Protein AF-A0A9P8BS90-F1 (afdb_monomer)

Nearest PDB structures (foldseek):
  4yn2-assembly1_A  TM=5.127E-01  e=3.760E-02  unidentified entomopoxvirus
  2pnd-assembly1_A  TM=3.720E-01  e=8.880E-02  Mus musculus
  2ha1-assembly1_A  TM=4.362E-01  e=3.281E+00  Homo sapiens
  4kkq-assembly1_B  TM=3.983E-01  e=1.389E+00  Vibrio cholerae MJ-1236
  5lf5-assembly1_A-2  TM=3.477E-01  e=6.985E-01  Mus musculus

Mean predicted aligned error: 17.61 Å

pLDDT: mean 72.96, std 22.16, range [34.69, 98.56]

Sequence (212 aa):
MANPISAAYHGKDKHGRKTGVQTVSKPGGELCIRWPAKNHAIPSEKNQPVTVALSKMNPQKDLTQLQFLDNIIAELNYKNCTDKGKDTDIWPCGCCFKLPTKLKPGNVVMQWRWKLNSNEFFTSCADINIEGPSITAPTVGIPSKTTSTFHTPSSAPSASHTPSSASSAPSASHTPTSASSAPSASQAPTSTSSAPSASPTSTSASPIAISF

Solvent-accessible surface area (backbone atoms only — not comparable to full-atom values): 14536 Å² total; per-residue (Å²): 131,81,78,61,76,63,60,67,32,72,37,59,47,102,83,68,47,72,37,62,78,65,47,72,47,43,51,49,31,77,49,72,51,73,49,82,23,43,73,56,64,40,86,89,51,81,86,55,59,28,38,30,19,42,51,62,76,61,65,88,63,88,78,54,72,66,62,34,69,78,32,62,72,46,74,39,70,55,63,40,46,78,76,90,72,92,68,38,70,80,38,61,13,45,55,70,50,62,44,62,67,83,57,68,61,44,37,27,46,36,38,42,37,38,67,82,50,93,95,37,74,49,75,51,74,48,61,34,40,29,46,59,83,81,78,72,69,78,80,72,79,72,82,77,87,71,83,88,76,94,82,84,88,86,86,86,83,87,83,90,82,82,88,84,85,81,86,82,84,89,81,82,93,84,83,87,83,91,82,89,84,84,87,86,82,89,84,85,88,83,93,78,91,79,84,86,87,88,86,82,91,85,81,81,88,75,84,81,81,82,81,132

Secondary structure (DSSP, 8-state):
-PPPGGGGTS-B-TTSPBPPPPEEE-TT-EEEEEEE-TTTTSTTS---PEEEEEPPSS-SSPPPHHHHHTTEEEEE-TT-BS---S-TTSPEEEEEEEPPTTPPSEEEEEEEEEEEETTEEEEEEEEEEEPPP-------------------------------------------------------------------------------

Structure (mmCIF, N/CA/C/O backbone):
data_AF-A0A9P8BS90-F1
#
_entry.id   AF-A0A9P8BS90-F1
#
loop_
_atom_site.group_PDB
_atom_site.id
_atom_site.type_symbol
_atom_site.label_atom_id
_atom_site.label_alt_id
_atom_site.label_comp_id
_atom_site.label_asym_id
_atom_site.label_entity_id
_atom_site.label_seq_id
_atom_site.pdbx_PDB_ins_code
_atom_site.Cartn_x
_atom_site.Cartn_y
_atom_site.Cartn_z
_atom_site.occupancy
_atom_site.B_iso_or_equiv
_atom_site.auth_seq_id
_atom_site.auth_comp_id
_atom_site.auth_asym_id
_atom_site.auth_atom_id
_atom_site.pdbx_PDB_model_num
ATOM 1 N N . MET A 1 1 ? -4.691 15.409 23.011 1.00 52.41 1 MET A N 1
ATOM 2 C CA . MET A 1 1 ? -5.353 14.322 22.255 1.00 52.41 1 MET A CA 1
ATOM 3 C C . MET A 1 1 ? -5.011 14.525 20.790 1.00 52.41 1 MET A C 1
ATOM 5 O O . MET A 1 1 ? -5.035 15.674 20.366 1.00 52.41 1 MET A O 1
ATOM 9 N N . ALA A 1 2 ? -4.606 13.485 20.057 1.00 59.59 2 ALA A N 1
ATOM 10 C CA . ALA A 1 2 ? -4.347 13.621 18.622 1.00 59.59 2 ALA A CA 1
ATOM 11 C C . ALA A 1 2 ? -5.664 13.925 17.890 1.00 59.59 2 ALA A C 1
ATOM 13 O O . ALA A 1 2 ? -6.710 13.392 18.267 1.00 59.59 2 ALA A O 1
ATOM 14 N N . ASN A 1 3 ? -5.623 14.796 16.880 1.00 69.06 3 ASN A N 1
ATOM 15 C CA . ASN A 1 3 ? -6.796 15.059 16.049 1.00 69.06 3 ASN A CA 1
ATOM 16 C C . ASN A 1 3 ? -7.189 13.772 15.305 1.00 69.06 3 ASN A C 1
ATOM 18 O O . ASN A 1 3 ? -6.301 13.027 14.883 1.00 69.06 3 ASN A O 1
ATOM 22 N N . PRO A 1 4 ? -8.491 13.484 15.136 1.00 74.38 4 PRO A N 1
ATOM 23 C CA . PRO A 1 4 ? -8.907 12.308 14.387 1.00 74.38 4 PRO A CA 1
ATOM 24 C C . PRO A 1 4 ? -8.427 12.423 12.934 1.00 74.38 4 PRO A C 1
ATOM 26 O O . PRO A 1 4 ? -8.539 13.491 12.335 1.00 74.38 4 PRO A O 1
ATOM 29 N N . ILE A 1 5 ? -7.934 11.318 12.360 1.00 80.50 5 ILE A N 1
ATOM 30 C CA . ILE A 1 5 ? -7.452 11.240 10.963 1.00 80.50 5 ILE A CA 1
ATOM 31 C C . ILE A 1 5 ? -8.493 11.814 9.987 1.00 80.50 5 ILE A C 1
ATOM 33 O O . ILE A 1 5 ? -8.154 12.554 9.068 1.00 80.50 5 ILE A O 1
ATOM 37 N N . SER A 1 6 ? -9.777 11.562 10.251 1.00 75.25 6 SER A N 1
ATOM 38 C CA . SER A 1 6 ? -10.900 12.055 9.449 1.00 75.25 6 SER A CA 1
ATOM 39 C C . SER A 1 6 ? -10.956 13.586 9.320 1.00 75.25 6 SER A C 1
ATOM 41 O O . SER A 1 6 ? -11.469 14.092 8.324 1.00 75.25 6 SER A O 1
ATOM 43 N N . ALA A 1 7 ? -10.382 14.352 10.255 1.00 77.38 7 ALA A N 1
ATOM 44 C CA . ALA A 1 7 ? -10.345 15.813 10.170 1.00 77.38 7 ALA A CA 1
ATOM 45 C C . ALA A 1 7 ? -9.577 16.319 8.935 1.00 77.38 7 ALA A C 1
ATOM 47 O O . ALA A 1 7 ? -9.922 17.369 8.394 1.00 77.38 7 ALA A O 1
ATOM 48 N N . ALA A 1 8 ? -8.585 15.563 8.447 1.00 82.44 8 ALA A N 1
ATOM 49 C CA . ALA A 1 8 ? -7.855 15.902 7.225 1.00 82.44 8 ALA A CA 1
ATOM 50 C C . ALA A 1 8 ? -8.719 15.762 5.954 1.00 82.44 8 ALA A C 1
ATOM 52 O O . ALA A 1 8 ? -8.463 16.428 4.951 1.00 82.44 8 ALA A O 1
ATOM 53 N N . TYR A 1 9 ? -9.778 14.950 6.004 1.00 85.94 9 TYR A N 1
ATOM 54 C CA . TYR A 1 9 ? -10.559 14.520 4.837 1.00 85.94 9 TYR A CA 1
ATOM 55 C C . TYR A 1 9 ? -11.983 15.097 4.776 1.00 85.94 9 TYR A C 1
ATOM 57 O O . TYR A 1 9 ? -12.720 14.865 3.820 1.00 85.94 9 TYR A O 1
ATOM 65 N N . HIS A 1 10 ? -12.390 15.857 5.794 1.00 80.56 10 HIS A N 1
ATOM 66 C CA . HIS A 1 10 ? -13.702 16.518 5.852 1.00 80.56 10 HIS A CA 1
ATOM 67 C C . HIS A 1 10 ? -13.596 18.046 5.945 1.00 80.56 10 HIS A C 1
ATOM 69 O O . HIS A 1 10 ? -14.573 18.729 6.255 1.00 80.56 10 HIS A O 1
ATOM 75 N N . GLY A 1 11 ? -12.403 18.586 5.700 1.00 81.19 11 GLY A N 1
ATOM 76 C CA . GLY A 1 11 ? -12.092 19.996 5.855 1.00 81.19 11 GLY A CA 1
ATOM 77 C C . GLY A 1 11 ? -12.247 20.810 4.575 1.00 81.19 11 GLY A C 1
ATOM 78 O O . GLY A 1 11 ? -12.629 20.333 3.503 1.00 81.19 11 GLY A O 1
ATOM 79 N N . LYS A 1 12 ? -11.898 22.088 4.706 1.00 84.44 12 LYS A N 1
ATOM 80 C CA . LYS A 1 12 ? -11.588 22.966 3.583 1.00 84.44 12 LYS A CA 1
ATOM 81 C C . LYS A 1 12 ? -10.147 23.438 3.729 1.00 84.44 12 LYS A C 1
ATOM 83 O O . LYS A 1 12 ? -9.691 23.662 4.847 1.00 84.44 12 LYS A O 1
ATOM 88 N N . ASP A 1 13 ? -9.433 23.579 2.621 1.00 83.38 13 ASP A N 1
ATOM 89 C CA . ASP A 1 13 ? -8.116 24.204 2.629 1.00 83.38 13 ASP A CA 1
ATOM 90 C C . ASP A 1 13 ? -8.219 25.719 2.890 1.00 83.38 13 ASP A C 1
ATOM 92 O O . ASP A 1 13 ? -9.310 26.290 2.986 1.00 83.38 13 ASP A O 1
ATOM 96 N N . LYS A 1 14 ? -7.071 26.401 2.972 1.00 84.88 14 LYS A N 1
ATOM 97 C CA . LYS A 1 14 ? -6.998 27.858 3.197 1.00 84.88 14 LYS A CA 1
ATOM 98 C C . LYS A 1 14 ? -7.706 28.709 2.128 1.00 84.88 14 LYS A C 1
ATOM 100 O O . LYS A 1 14 ? -7.879 29.905 2.327 1.00 84.88 14 LYS A O 1
ATOM 105 N N . HIS A 1 15 ? -8.097 28.110 1.003 1.00 88.50 15 HIS A N 1
ATOM 106 C CA . HIS A 1 15 ? -8.821 28.746 -0.096 1.00 88.50 15 HIS A CA 1
ATOM 107 C C . HIS A 1 15 ? -10.301 28.333 -0.137 1.00 88.50 15 HIS A C 1
ATOM 109 O O . HIS A 1 15 ? -11.006 28.651 -1.091 1.00 88.50 15 HIS A O 1
ATOM 115 N N . GLY A 1 16 ? -10.789 27.610 0.876 1.00 86.88 16 GLY A N 1
ATOM 116 C CA . GLY A 1 16 ? -12.174 27.158 0.955 1.00 86.88 16 GLY A CA 1
ATOM 117 C C . GLY A 1 16 ? -12.497 25.941 0.080 1.00 86.88 16 GLY A C 1
ATOM 118 O O . GLY A 1 16 ? -13.667 25.551 0.008 1.00 86.88 16 GLY A O 1
ATOM 119 N N . ARG A 1 17 ? -11.500 25.322 -0.569 1.00 85.19 17 ARG A N 1
ATOM 120 C CA . ARG A 1 17 ? -11.689 24.118 -1.393 1.00 85.19 17 ARG A CA 1
ATOM 121 C C . ARG A 1 17 ? -11.820 22.906 -0.484 1.00 85.19 17 ARG A C 1
ATOM 123 O O . ARG A 1 17 ? -11.080 22.799 0.488 1.00 85.19 17 ARG A O 1
ATOM 130 N N . LYS A 1 18 ? -12.749 21.994 -0.784 1.00 83.81 18 LYS A N 1
ATOM 131 C CA . LYS A 1 18 ? -12.895 20.745 -0.017 1.00 83.81 18 LYS A CA 1
ATOM 132 C C . LYS A 1 18 ? -11.574 19.975 -0.039 1.00 83.81 18 LYS A C 1
ATOM 134 O O . LYS A 1 18 ? -10.974 19.839 -1.104 1.00 83.81 18 LYS A O 1
ATOM 139 N N . THR A 1 19 ? -11.135 19.484 1.117 1.00 80.12 19 THR A N 1
ATOM 140 C CA . THR A 1 19 ? -10.024 18.533 1.156 1.00 80.12 19 THR A CA 1
ATOM 141 C C . THR A 1 19 ? -10.470 17.201 0.545 1.00 80.12 19 THR A C 1
ATOM 143 O O . THR A 1 19 ? -11.670 16.922 0.453 1.00 80.12 19 THR A O 1
ATOM 146 N N . GLY A 1 20 ? -9.516 16.425 0.019 1.00 81.12 20 GLY A N 1
ATOM 147 C CA . GLY A 1 20 ? -9.806 15.153 -0.646 1.00 81.12 20 GLY A CA 1
ATOM 148 C C . GLY A 1 20 ? -10.550 14.174 0.266 1.00 81.12 20 GLY A C 1
ATOM 149 O O . GLY A 1 20 ? -10.506 14.292 1.489 1.00 81.12 20 GLY A O 1
ATOM 150 N N . VAL A 1 21 ? -11.232 13.196 -0.330 1.00 88.25 21 VAL A N 1
ATOM 151 C CA . VAL A 1 21 ? -11.939 12.159 0.431 1.00 88.25 21 VAL A CA 1
ATOM 152 C C . VAL A 1 21 ? -10.966 11.101 0.941 1.00 88.25 21 VAL A C 1
ATOM 154 O O . VAL A 1 21 ? -10.017 10.729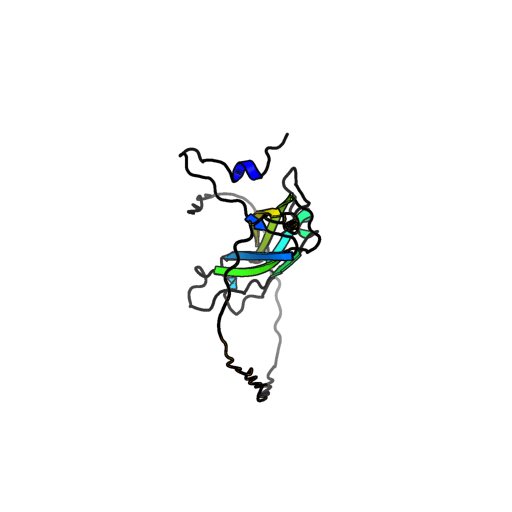 0.250 1.00 88.25 21 VAL A O 1
ATOM 157 N N . GLN A 1 22 ? -11.216 10.598 2.148 1.00 92.25 22 GLN A N 1
ATOM 158 C CA . GLN A 1 22 ? -10.480 9.455 2.673 1.00 92.25 22 GLN A CA 1
ATOM 159 C C . GLN A 1 22 ? -10.837 8.198 1.875 1.00 92.25 22 GLN A C 1
ATOM 161 O O . GLN A 1 22 ? -11.989 8.016 1.478 1.00 92.25 22 GLN A O 1
ATOM 166 N N . THR A 1 23 ? -9.870 7.300 1.681 1.00 94.75 23 THR A N 1
ATOM 167 C CA . THR A 1 23 ? -10.172 5.974 1.132 1.00 94.75 23 THR A CA 1
ATOM 168 C C . THR A 1 23 ? -10.976 5.174 2.152 1.00 94.75 23 THR A C 1
ATOM 170 O O . THR A 1 23 ? -10.596 5.082 3.319 1.00 94.75 23 THR A O 1
ATOM 173 N N . VAL A 1 24 ? -12.071 4.568 1.704 1.00 95.56 24 VAL A N 1
ATOM 174 C CA . VAL A 1 24 ? -12.949 3.737 2.530 1.00 95.56 24 VAL A CA 1
ATOM 175 C C . VAL A 1 24 ? -13.017 2.338 1.932 1.00 95.56 24 VAL A C 1
ATOM 177 O O . VAL A 1 24 ? -13.142 2.186 0.717 1.00 95.56 24 VAL A O 1
ATOM 180 N N . SER A 1 25 ? -12.914 1.307 2.768 1.00 96.56 25 SER A N 1
ATOM 181 C CA . SER A 1 25 ? -13.035 -0.083 2.326 1.00 96.56 25 SER A CA 1
ATOM 182 C C . SER A 1 25 ? -13.604 -0.977 3.423 1.00 96.56 25 SER A C 1
ATOM 184 O O . SER A 1 25 ? -13.735 -0.576 4.574 1.00 96.56 25 SER A O 1
ATOM 186 N N . LYS A 1 26 ? -13.928 -2.216 3.064 1.00 96.69 26 LYS A N 1
ATOM 187 C CA . LYS A 1 26 ? -14.416 -3.250 3.985 1.00 96.69 26 LYS A CA 1
ATOM 188 C C . LYS A 1 26 ? -13.376 -4.362 4.143 1.00 96.69 26 LYS A C 1
ATOM 190 O O . LYS A 1 26 ? -12.546 -4.540 3.247 1.00 96.69 26 LYS A O 1
ATOM 195 N N . PRO A 1 27 ? -13.424 -5.165 5.219 1.00 97.06 27 PRO A N 1
ATOM 196 C CA . PRO A 1 27 ? -12.616 -6.377 5.314 1.00 97.06 27 PRO A CA 1
ATOM 197 C C . PRO A 1 27 ? -12.820 -7.274 4.082 1.00 97.06 27 PRO A C 1
ATOM 199 O O . PRO A 1 27 ? -13.951 -7.479 3.637 1.00 97.06 27 PRO A O 1
ATOM 202 N N . GLY A 1 28 ? -11.731 -7.776 3.492 1.00 96.56 28 GLY A N 1
ATOM 203 C CA . GLY A 1 28 ? -11.779 -8.528 2.228 1.00 96.56 28 GLY A CA 1
ATOM 204 C C . GLY A 1 28 ? -12.018 -7.683 0.969 1.00 96.56 28 GLY A C 1
ATOM 205 O O . GLY A 1 28 ? -12.045 -8.230 -0.134 1.00 96.56 28 GLY A O 1
ATOM 206 N N . GLY A 1 29 ? -12.209 -6.368 1.110 1.00 96.44 29 GLY A N 1
ATOM 207 C CA . GLY A 1 29 ? -12.332 -5.434 -0.004 1.00 96.44 29 GLY A CA 1
ATOM 208 C C . GLY A 1 29 ? -11.070 -5.398 -0.862 1.00 96.44 29 GLY A C 1
ATOM 209 O O . GLY A 1 29 ? -9.983 -5.747 -0.408 1.00 96.44 29 GLY A O 1
ATOM 210 N N . GLU A 1 30 ? -11.223 -4.988 -2.117 1.00 97.94 30 GLU A N 1
ATOM 211 C CA . GLU A 1 30 ? -10.103 -4.810 -3.039 1.00 97.94 30 GLU A CA 1
ATOM 212 C C . GLU A 1 30 ? -9.682 -3.351 -3.087 1.00 97.94 30 GLU A C 1
ATOM 214 O O . GLU A 1 30 ? -10.532 -2.464 -3.148 1.00 97.94 30 GLU A O 1
ATOM 219 N N . LEU A 1 31 ? -8.375 -3.118 -3.078 1.00 98.00 31 LEU A N 1
ATOM 220 C CA . LEU A 1 31 ? -7.779 -1.814 -3.316 1.00 98.00 31 LEU A CA 1
ATOM 221 C C . LEU A 1 31 ? -6.749 -1.937 -4.426 1.00 98.00 31 LEU A C 1
ATOM 223 O O . LEU A 1 31 ? -6.067 -2.953 -4.529 1.00 98.00 31 LEU A O 1
ATOM 227 N N . CYS A 1 32 ? -6.620 -0.886 -5.228 1.00 96.81 32 CYS A N 1
ATOM 228 C CA . CYS A 1 32 ? -5.638 -0.810 -6.298 1.00 96.81 32 CYS A CA 1
ATOM 229 C C . CYS A 1 32 ? -4.699 0.358 -6.029 1.00 96.81 32 CYS A C 1
ATOM 231 O O . CYS A 1 32 ? -5.147 1.482 -5.808 1.00 96.81 32 CYS A O 1
ATOM 233 N N . ILE A 1 33 ? -3.400 0.086 -6.060 1.00 96.44 33 ILE A N 1
ATOM 234 C CA . ILE A 1 33 ? -2.360 1.101 -5.896 1.00 96.44 33 ILE A CA 1
ATOM 235 C C . ILE A 1 33 ? -1.577 1.265 -7.189 1.00 96.44 33 ILE A C 1
ATOM 237 O O . ILE A 1 33 ? -1.566 0.376 -8.043 1.00 96.44 33 ILE A O 1
ATOM 241 N N . ARG A 1 34 ? -0.926 2.421 -7.323 1.00 93.81 34 ARG A N 1
ATOM 242 C CA . ARG A 1 34 ? -0.065 2.748 -8.456 1.00 93.81 34 ARG A CA 1
ATOM 243 C C . ARG A 1 34 ? 1.315 3.177 -7.987 1.00 93.81 34 ARG A C 1
ATOM 245 O O . ARG A 1 34 ? 1.471 3.721 -6.894 1.00 93.81 34 ARG A O 1
ATOM 252 N N . TRP A 1 35 ? 2.300 2.957 -8.844 1.00 90.62 35 TRP A N 1
ATOM 253 C CA . TRP A 1 35 ? 3.657 3.462 -8.693 1.00 90.62 35 TRP A CA 1
ATOM 254 C C . TRP A 1 35 ? 4.226 3.860 -10.070 1.00 90.62 35 TRP A C 1
ATOM 256 O O . TRP A 1 35 ? 3.749 3.368 -11.098 1.00 90.62 35 TRP A O 1
ATOM 266 N N . PRO A 1 36 ? 5.199 4.788 -10.124 1.00 84.94 36 PRO A N 1
ATOM 267 C CA . PRO A 1 36 ? 5.760 5.270 -11.391 1.00 84.94 36 PRO A CA 1
ATOM 268 C C . PRO A 1 36 ? 6.600 4.190 -12.080 1.00 84.94 36 PRO A C 1
ATOM 270 O O . PRO A 1 36 ? 7.445 3.628 -11.399 1.00 84.94 36 PRO A O 1
ATOM 273 N N . ALA A 1 37 ? 6.447 3.953 -13.389 1.00 78.50 37 ALA A N 1
ATOM 274 C CA . ALA A 1 37 ? 7.148 2.882 -14.119 1.00 78.50 37 ALA A CA 1
ATOM 275 C C . ALA A 1 37 ? 8.670 3.027 -14.257 1.00 78.50 37 ALA A C 1
ATOM 277 O O . ALA A 1 37 ? 9.387 2.033 -14.176 1.00 78.50 37 ALA A O 1
ATOM 278 N N . LYS A 1 38 ? 9.170 4.247 -14.490 1.00 78.81 38 LYS A N 1
ATOM 279 C CA . LYS A 1 38 ? 10.603 4.592 -14.556 1.00 78.81 38 LYS A CA 1
ATOM 280 C C . LYS A 1 38 ? 11.487 3.499 -15.189 1.00 78.81 38 LYS A C 1
ATOM 282 O O . LYS A 1 38 ? 11.262 3.104 -16.327 1.00 78.81 38 LYS A O 1
ATOM 287 N N . ASN A 1 39 ? 12.528 3.041 -14.504 1.00 74.19 39 ASN A N 1
ATOM 288 C CA . ASN A 1 39 ? 13.479 2.047 -15.007 1.00 74.19 39 ASN A CA 1
ATOM 289 C C . ASN A 1 39 ? 12.922 0.611 -15.015 1.00 74.19 39 ASN A C 1
ATOM 291 O O . ASN A 1 39 ? 13.303 -0.178 -15.870 1.00 74.19 39 ASN A O 1
ATOM 295 N N . HIS A 1 40 ? 11.951 0.263 -14.176 1.00 75.00 40 HIS A N 1
ATOM 296 C CA . HIS A 1 40 ? 11.528 -1.135 -14.041 1.00 75.00 40 HIS A CA 1
ATOM 297 C C . HIS A 1 40 ? 10.574 -1.646 -15.109 1.00 75.00 40 HIS A C 1
ATOM 299 O O . HIS A 1 40 ? 10.327 -2.852 -15.189 1.00 75.00 40 HIS A O 1
ATOM 305 N N . ALA A 1 41 ? 10.074 -0.775 -15.980 1.00 72.12 41 ALA A N 1
ATOM 306 C CA . ALA A 1 41 ? 9.470 -1.224 -17.228 1.00 72.12 41 ALA A CA 1
ATOM 307 C C . ALA A 1 41 ? 10.516 -1.777 -18.226 1.00 72.12 41 ALA A C 1
ATOM 309 O O . ALA A 1 41 ? 10.133 -2.373 -19.234 1.00 72.12 41 ALA A O 1
ATOM 310 N N . ILE A 1 42 ? 11.826 -1.660 -17.946 1.00 78.12 42 ILE A N 1
ATOM 311 C CA . ILE A 1 42 ? 12.890 -2.248 -18.770 1.00 78.12 42 ILE A CA 1
ATOM 312 C C . ILE A 1 42 ? 12.842 -3.788 -18.672 1.00 78.12 42 ILE A C 1
ATOM 314 O O . ILE A 1 42 ? 12.889 -4.354 -17.572 1.00 78.12 42 ILE A O 1
ATOM 318 N N . PRO A 1 43 ? 12.806 -4.523 -19.803 1.00 77.31 43 PRO A N 1
ATOM 319 C CA . PRO A 1 43 ? 12.709 -5.985 -19.798 1.00 77.31 43 PRO A CA 1
ATOM 320 C C . PRO A 1 43 ? 13.818 -6.697 -19.013 1.00 77.31 43 PRO A C 1
ATOM 322 O O . PRO A 1 43 ? 13.521 -7.651 -18.296 1.00 77.31 43 PRO A O 1
ATOM 325 N N . SER A 1 44 ? 15.059 -6.207 -19.090 1.00 81.31 44 SER A N 1
ATOM 326 C CA . SER A 1 44 ? 16.233 -6.804 -18.437 1.00 81.31 44 SER A CA 1
ATOM 327 C C . SER A 1 44 ? 16.320 -6.554 -16.931 1.00 81.31 44 SER A C 1
ATOM 329 O O . SER A 1 44 ? 17.127 -7.197 -16.260 1.00 81.31 44 SER A O 1
ATOM 331 N N . GLU A 1 45 ? 15.524 -5.637 -16.376 1.00 82.00 45 GLU A N 1
ATOM 332 C CA . GLU A 1 45 ? 15.537 -5.387 -14.937 1.00 82.00 45 GLU A CA 1
ATOM 333 C C . GLU A 1 45 ? 14.886 -6.547 -14.172 1.00 82.00 45 GLU A C 1
ATOM 335 O O . GLU A 1 45 ? 13.818 -7.053 -14.547 1.00 82.00 45 GLU A O 1
ATOM 340 N N . LYS A 1 46 ? 15.527 -6.967 -13.075 1.00 85.12 46 LYS A N 1
ATOM 341 C CA . LYS A 1 46 ? 15.002 -8.013 -12.199 1.00 85.12 46 LYS A CA 1
ATOM 342 C C . LYS A 1 46 ? 13.702 -7.544 -11.549 1.00 85.12 46 LYS A C 1
ATOM 344 O O . LYS A 1 46 ? 13.650 -6.481 -10.944 1.00 85.12 46 LYS A O 1
ATOM 349 N N . ASN A 1 47 ? 12.683 -8.395 -11.590 1.00 84.06 47 ASN A N 1
ATOM 350 C CA . ASN A 1 47 ? 11.440 -8.145 -10.873 1.00 84.06 47 ASN A CA 1
ATOM 351 C C . ASN A 1 47 ? 11.674 -8.220 -9.352 1.00 84.06 47 ASN A C 1
ATOM 353 O O . ASN A 1 47 ? 12.031 -9.280 -8.836 1.00 84.06 47 ASN A O 1
ATOM 357 N N . GLN A 1 48 ? 11.500 -7.099 -8.653 1.00 88.94 48 GLN A N 1
ATOM 358 C CA . GLN A 1 48 ? 11.541 -6.992 -7.190 1.00 88.94 48 GLN A CA 1
ATOM 359 C C . GLN A 1 48 ? 10.135 -6.662 -6.703 1.00 88.94 48 GLN A C 1
ATOM 361 O O . GLN A 1 48 ? 9.530 -5.788 -7.300 1.00 88.94 48 GLN A O 1
ATOM 366 N N . PRO A 1 49 ? 9.585 -7.301 -5.665 1.00 93.31 49 PRO A N 1
ATOM 367 C CA . PRO A 1 49 ? 8.189 -7.082 -5.298 1.00 93.31 49 PRO A CA 1
ATOM 368 C C . PRO A 1 49 ? 7.930 -5.657 -4.788 1.00 93.31 49 PRO A C 1
ATOM 370 O O . PRO A 1 49 ? 8.772 -5.056 -4.114 1.00 93.31 49 PRO A O 1
ATOM 373 N N . VAL A 1 50 ? 6.723 -5.148 -5.052 1.00 95.62 50 VAL A N 1
ATOM 374 C CA . VAL A 1 50 ? 6.150 -4.038 -4.276 1.00 95.62 50 VAL A CA 1
ATOM 375 C C . VAL A 1 50 ? 5.472 -4.646 -3.062 1.00 95.62 50 VAL A C 1
ATOM 377 O O . VAL A 1 50 ? 4.533 -5.425 -3.212 1.00 95.62 50 VAL A O 1
ATOM 380 N N . THR A 1 51 ? 5.924 -4.307 -1.862 1.00 97.88 51 THR A N 1
ATOM 381 C CA . THR A 1 51 ? 5.291 -4.796 -0.635 1.00 97.88 51 THR A CA 1
ATOM 382 C C . THR A 1 51 ? 4.198 -3.835 -0.203 1.00 97.88 51 THR A C 1
ATOM 384 O O . THR A 1 51 ? 4.366 -2.619 -0.283 1.00 97.88 51 THR A O 1
ATOM 387 N N . VAL A 1 52 ? 3.072 -4.378 0.255 1.00 98.56 52 VAL A N 1
ATOM 388 C CA . VAL A 1 52 ? 1.980 -3.621 0.870 1.00 98.56 52 VAL A CA 1
ATOM 389 C C . VAL A 1 52 ? 1.849 -4.061 2.314 1.00 98.56 52 VAL A C 1
ATOM 391 O O . VAL A 1 52 ? 1.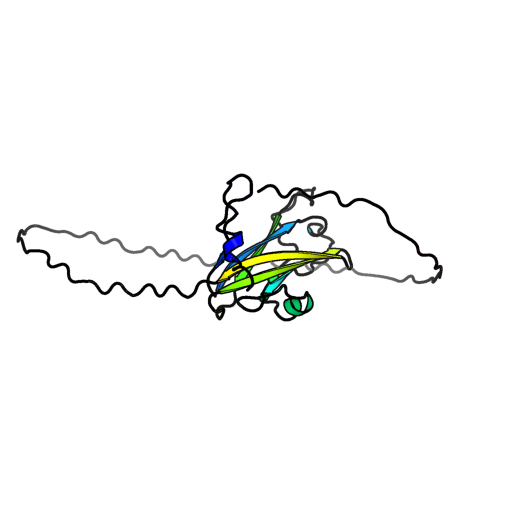692 -5.249 2.587 1.00 98.56 52 VAL A O 1
ATOM 394 N N . ALA A 1 53 ? 1.882 -3.108 3.234 1.00 98.50 53 ALA A N 1
ATOM 395 C CA . ALA A 1 53 ? 1.760 -3.331 4.663 1.00 98.50 53 ALA A CA 1
ATOM 396 C C . ALA A 1 53 ? 0.675 -2.442 5.266 1.00 98.50 53 ALA A C 1
ATOM 398 O O . ALA A 1 53 ? 0.395 -1.351 4.764 1.00 98.50 53 ALA A O 1
ATOM 399 N N . LEU A 1 54 ? 0.087 -2.894 6.371 1.00 98.06 54 LEU A N 1
ATOM 400 C CA . LEU A 1 54 ? -0.865 -2.102 7.147 1.00 98.06 54 LEU A CA 1
ATOM 401 C C . LEU A 1 54 ? -0.289 -1.758 8.516 1.00 98.06 54 LEU A C 1
ATOM 403 O O . LEU A 1 54 ? 0.462 -2.524 9.115 1.00 98.06 54 LEU A O 1
ATOM 407 N N . SER A 1 55 ? -0.695 -0.622 9.065 1.00 97.31 55 SER A N 1
ATOM 408 C CA . SER A 1 55 ? -0.502 -0.345 10.479 1.00 97.31 55 SER A CA 1
ATOM 409 C C . SER A 1 55 ? -1.425 -1.201 11.347 1.00 97.31 55 SER A C 1
ATOM 411 O O . SER A 1 55 ? -2.379 -1.829 10.884 1.00 97.31 55 SER A O 1
ATOM 413 N N . LYS A 1 56 ? -1.215 -1.128 12.663 1.00 94.81 56 LYS A N 1
ATOM 414 C CA . LYS A 1 56 ? -2.275 -1.452 13.625 1.00 94.81 56 LYS A CA 1
ATOM 415 C C . LYS A 1 56 ? -3.492 -0.536 13.436 1.00 94.81 56 LYS A C 1
ATOM 417 O O . LYS A 1 56 ? -3.353 0.577 12.927 1.00 94.81 56 LYS A O 1
ATOM 422 N N . MET A 1 57 ? -4.652 -0.978 13.918 1.00 94.69 57 MET A N 1
ATOM 423 C CA . MET A 1 57 ? -5.878 -0.172 13.935 1.00 94.69 57 MET A CA 1
ATOM 424 C C . MET A 1 57 ? -5.713 1.098 14.781 1.00 94.69 57 MET A C 1
ATOM 426 O O . MET A 1 57 ? -5.161 1.049 15.882 1.00 94.69 57 MET A O 1
ATOM 430 N N . ASN A 1 58 ? -6.253 2.207 14.278 1.00 93.38 58 ASN A N 1
ATOM 431 C CA . ASN A 1 58 ? -6.303 3.538 14.882 1.00 93.38 58 ASN A CA 1
ATOM 432 C C . ASN A 1 58 ? -4.951 3.982 15.473 1.00 93.38 58 ASN A C 1
ATOM 434 O O . ASN A 1 58 ? -4.856 4.236 16.684 1.00 93.38 58 ASN A O 1
ATOM 438 N N . PRO A 1 59 ? -3.883 4.043 14.653 1.00 92.12 59 PRO A N 1
ATOM 439 C CA . PRO A 1 59 ? -2.576 4.441 15.145 1.00 92.12 59 PRO A CA 1
ATOM 440 C C . PRO A 1 59 ? -2.632 5.877 15.684 1.00 92.12 59 PRO A C 1
ATOM 442 O O . PRO A 1 59 ? -3.242 6.757 15.092 1.00 92.12 59 PRO A O 1
ATOM 445 N N . GLN A 1 60 ? -2.010 6.098 16.843 1.00 89.75 60 GLN A N 1
ATOM 446 C CA . GLN A 1 60 ? -1.950 7.414 17.503 1.00 89.75 60 GLN A CA 1
ATOM 447 C C . GLN A 1 60 ? -0.672 8.193 17.160 1.00 89.75 60 GLN A C 1
ATOM 449 O O . GLN A 1 60 ? -0.495 9.326 17.592 1.00 89.75 60 GLN A O 1
ATOM 454 N N . LYS A 1 61 ? 0.251 7.539 16.455 1.00 90.25 61 LYS A N 1
ATOM 455 C CA . LYS A 1 61 ? 1.543 8.063 16.023 1.00 90.25 61 LYS A CA 1
ATOM 456 C C . LYS A 1 61 ? 1.974 7.333 14.763 1.00 90.25 61 LYS A C 1
ATOM 458 O O . LYS A 1 61 ? 1.560 6.185 14.565 1.00 90.25 61 LYS A O 1
ATOM 463 N N . ASP A 1 62 ? 2.852 7.965 14.002 1.00 89.62 62 ASP A N 1
ATOM 464 C CA . ASP A 1 62 ? 3.464 7.353 12.833 1.00 89.62 62 ASP A CA 1
ATOM 465 C C . ASP A 1 62 ? 4.242 6.095 13.226 1.00 89.62 62 ASP A C 1
ATOM 467 O O . ASP A 1 62 ? 4.888 6.020 14.280 1.00 89.62 62 ASP A O 1
ATOM 471 N N . LEU A 1 63 ? 4.129 5.076 12.379 1.00 92.94 63 LEU A N 1
ATOM 472 C CA . LEU A 1 63 ? 4.830 3.815 12.554 1.00 92.94 63 LEU A CA 1
ATOM 473 C C . LEU A 1 63 ? 6.239 3.922 11.977 1.00 92.94 63 LEU A C 1
ATOM 475 O O . LEU A 1 63 ? 6.485 4.630 11.001 1.00 92.94 63 LEU A O 1
ATOM 479 N N . THR A 1 64 ? 7.166 3.168 12.558 1.00 96.31 64 THR A N 1
ATOM 480 C CA . THR A 1 64 ? 8.501 3.018 11.980 1.00 96.31 64 THR A CA 1
ATOM 481 C C . THR A 1 64 ? 8.458 2.085 10.771 1.00 96.31 64 THR A C 1
ATOM 483 O O . THR A 1 64 ? 7.556 1.258 10.630 1.00 96.31 64 THR A O 1
ATOM 486 N N . GLN A 1 65 ? 9.476 2.162 9.910 1.00 95.31 65 GLN A N 1
ATOM 487 C CA . GLN A 1 65 ? 9.574 1.265 8.759 1.00 95.31 65 GLN A CA 1
ATOM 488 C C . GLN A 1 65 ? 9.588 -0.217 9.165 1.00 95.31 65 GLN A C 1
ATOM 490 O O . GLN A 1 65 ? 8.954 -1.028 8.500 1.00 95.31 65 GLN A O 1
ATOM 495 N N . LEU A 1 66 ? 10.278 -0.571 10.256 1.00 95.88 66 LEU A N 1
ATOM 496 C CA . LEU A 1 66 ? 10.325 -1.950 10.754 1.00 95.88 66 LEU A CA 1
ATOM 497 C C . LEU A 1 66 ? 8.929 -2.462 11.124 1.00 95.88 66 LEU A C 1
ATOM 499 O O . LEU A 1 66 ? 8.559 -3.557 10.729 1.00 95.88 66 LEU A O 1
ATOM 503 N N . GLN A 1 67 ? 8.111 -1.623 11.765 1.00 96.56 67 GLN A N 1
ATOM 504 C CA . GLN A 1 67 ? 6.743 -1.997 12.128 1.00 96.56 67 GLN A CA 1
ATOM 505 C C . GLN A 1 67 ? 5.853 -2.283 10.912 1.00 96.56 67 GLN A C 1
ATOM 507 O O . GLN A 1 67 ? 4.942 -3.099 11.012 1.00 96.56 67 GLN A O 1
ATOM 512 N N . PHE A 1 68 ? 6.093 -1.622 9.774 1.00 97.50 68 PHE A N 1
ATOM 513 C CA . PHE A 1 68 ? 5.412 -1.964 8.523 1.00 97.50 68 PHE A CA 1
ATOM 514 C C . PHE A 1 68 ? 5.943 -3.264 7.917 1.00 97.50 68 PHE A C 1
ATOM 516 O O . PHE A 1 68 ? 5.155 -4.075 7.441 1.00 97.50 68 PHE A O 1
ATOM 523 N N . LEU A 1 69 ? 7.259 -3.487 7.949 1.00 94.69 69 LEU A N 1
ATOM 524 C CA . LEU A 1 69 ? 7.858 -4.717 7.417 1.00 94.69 69 LEU A CA 1
ATOM 525 C C . LEU A 1 69 ? 7.396 -5.970 8.177 1.00 94.69 69 LEU A C 1
ATOM 527 O O . LEU A 1 69 ? 7.279 -7.028 7.568 1.00 94.69 69 LEU A O 1
ATOM 531 N N . ASP A 1 70 ? 7.043 -5.831 9.454 1.00 96.75 70 ASP A N 1
ATOM 532 C CA . ASP A 1 70 ? 6.472 -6.912 10.265 1.00 96.75 70 ASP A CA 1
ATOM 533 C C . ASP A 1 70 ? 4.990 -7.212 9.945 1.00 96.75 70 ASP A C 1
ATOM 535 O O . ASP A 1 70 ? 4.434 -8.183 10.458 1.00 96.75 70 ASP A O 1
ATOM 539 N N . ASN A 1 71 ? 4.321 -6.393 9.120 1.00 96.81 71 ASN A N 1
ATOM 540 C CA . ASN A 1 71 ? 2.888 -6.517 8.822 1.00 96.81 71 ASN A CA 1
ATOM 541 C C . ASN A 1 71 ? 2.566 -6.372 7.323 1.00 96.81 71 ASN A C 1
ATOM 543 O O . ASN A 1 71 ? 1.632 -5.661 6.930 1.00 96.81 71 ASN A O 1
ATOM 547 N N . ILE A 1 72 ? 3.359 -7.039 6.482 1.00 98.25 72 ILE A N 1
ATOM 548 C CA . ILE A 1 72 ? 3.111 -7.150 5.040 1.00 98.25 72 ILE A CA 1
ATOM 549 C C . ILE A 1 72 ? 1.869 -8.019 4.805 1.00 98.25 72 ILE A C 1
ATOM 551 O O . ILE A 1 72 ? 1.771 -9.142 5.294 1.00 98.25 72 ILE A O 1
ATOM 555 N N . ILE A 1 73 ? 0.924 -7.494 4.027 1.00 98.12 73 ILE A N 1
ATOM 556 C CA . ILE A 1 73 ? -0.332 -8.163 3.666 1.00 98.12 73 ILE A CA 1
ATOM 557 C C . ILE A 1 73 ? -0.375 -8.606 2.202 1.00 98.12 73 ILE A C 1
ATOM 559 O O . ILE A 1 73 ? -1.213 -9.432 1.847 1.00 98.12 73 ILE A O 1
ATOM 563 N N . ALA A 1 74 ? 0.492 -8.052 1.349 1.00 98.12 74 ALA A N 1
ATOM 564 C CA . ALA A 1 74 ? 0.597 -8.439 -0.052 1.00 98.12 74 ALA A CA 1
ATOM 565 C C . ALA A 1 74 ? 1.984 -8.129 -0.629 1.00 98.12 74 ALA A C 1
ATOM 567 O O . ALA A 1 74 ? 2.621 -7.142 -0.258 1.00 98.12 74 ALA A O 1
ATOM 568 N N . GLU A 1 75 ? 2.401 -8.942 -1.597 1.00 97.81 75 GLU A N 1
ATOM 569 C CA . GLU A 1 75 ? 3.527 -8.671 -2.489 1.00 97.81 75 GLU A CA 1
ATOM 570 C C . GLU A 1 75 ? 2.998 -8.607 -3.921 1.00 97.81 75 GLU A C 1
ATOM 572 O O . GLU A 1 75 ? 2.356 -9.541 -4.403 1.00 97.81 75 GLU A O 1
ATOM 577 N N . LEU A 1 76 ? 3.220 -7.481 -4.592 1.00 96.06 76 LEU A N 1
ATOM 578 C CA . LEU A 1 76 ? 2.686 -7.215 -5.920 1.00 96.06 76 LEU A CA 1
ATOM 579 C C . LEU A 1 76 ? 3.794 -7.287 -6.962 1.00 96.06 76 LEU A C 1
ATOM 581 O O . LEU A 1 76 ? 4.950 -6.938 -6.710 1.00 96.06 76 LEU A O 1
ATOM 585 N N . ASN A 1 77 ? 3.409 -7.702 -8.166 1.00 92.62 77 ASN A N 1
ATOM 586 C CA . ASN A 1 77 ? 4.305 -7.721 -9.307 1.00 92.62 77 ASN A CA 1
ATOM 587 C C . ASN A 1 77 ? 4.653 -6.285 -9.721 1.00 92.62 77 ASN A C 1
ATOM 589 O O . ASN A 1 77 ? 3.829 -5.572 -10.288 1.00 92.62 77 ASN A O 1
ATOM 593 N N . TYR A 1 78 ? 5.887 -5.882 -9.454 1.00 89.00 78 TYR A N 1
ATOM 594 C CA . TYR A 1 78 ? 6.403 -4.541 -9.709 1.00 89.00 78 TYR A CA 1
ATOM 595 C C . TYR A 1 78 ? 6.418 -4.149 -11.179 1.00 89.00 78 TYR A C 1
ATOM 597 O O . TYR A 1 78 ? 6.171 -2.994 -11.511 1.00 89.00 78 TYR A O 1
ATOM 605 N N . LYS A 1 79 ? 6.603 -5.128 -12.068 1.00 88.00 79 LYS A N 1
ATOM 606 C CA . LYS A 1 79 ? 6.566 -4.924 -13.520 1.00 88.00 79 LYS A CA 1
ATOM 607 C C . LYS A 1 79 ? 5.144 -4.970 -14.095 1.00 88.00 79 LYS A C 1
ATOM 609 O O . LYS A 1 79 ? 4.992 -5.037 -15.314 1.00 88.00 79 LYS A O 1
ATOM 614 N N . ASN A 1 80 ? 4.101 -4.970 -13.256 1.00 90.31 80 ASN A N 1
ATOM 615 C CA . ASN A 1 80 ? 2.712 -4.917 -13.714 1.00 90.31 80 ASN A CA 1
ATOM 616 C C . ASN A 1 80 ? 2.343 -3.501 -14.177 1.00 90.31 80 ASN A C 1
ATOM 618 O O . ASN A 1 80 ? 1.696 -2.728 -13.469 1.00 90.31 80 ASN A O 1
ATOM 622 N N . CYS A 1 81 ? 2.809 -3.167 -15.371 1.00 86.56 81 CYS A N 1
ATOM 623 C CA . CYS A 1 81 ? 2.634 -1.875 -16.009 1.00 86.56 81 CYS A CA 1
ATOM 624 C C . CYS A 1 81 ? 1.758 -2.053 -17.245 1.00 86.56 81 CYS A C 1
ATOM 626 O O . CYS A 1 81 ? 1.898 -3.046 -17.965 1.00 86.56 81 CYS A O 1
ATOM 628 N N . THR A 1 82 ? 0.848 -1.112 -17.498 1.00 78.69 82 THR A N 1
ATOM 629 C CA . THR A 1 82 ? 0.021 -1.130 -18.712 1.00 78.69 82 THR A CA 1
ATOM 630 C C . THR A 1 82 ? 0.881 -0.781 -19.929 1.00 78.69 82 THR A C 1
ATOM 632 O O . THR A 1 82 ? 1.066 0.378 -20.267 1.00 78.69 82 THR A O 1
ATOM 635 N N . ASP A 1 83 ? 1.469 -1.841 -20.471 1.00 67.44 83 ASP A N 1
ATOM 636 C CA . ASP A 1 83 ? 2.081 -2.132 -21.770 1.00 67.44 83 ASP A CA 1
ATOM 637 C C . ASP A 1 83 ? 2.720 -1.028 -22.672 1.00 67.44 83 ASP A C 1
ATOM 639 O O . ASP A 1 83 ? 2.037 -0.250 -23.333 1.00 67.44 83 ASP A O 1
ATOM 643 N N . LYS A 1 84 ? 4.072 -1.084 -22.706 1.00 63.72 84 LYS A N 1
ATOM 644 C CA . LYS A 1 84 ? 5.070 -1.252 -23.814 1.00 63.72 84 LYS A CA 1
ATOM 645 C C . LYS A 1 84 ? 5.134 -0.304 -25.027 1.00 63.72 84 LYS A C 1
ATOM 647 O O . LYS A 1 84 ? 5.168 -0.732 -26.182 1.00 63.72 84 LYS A O 1
ATOM 652 N N . GLY A 1 85 ? 5.380 0.978 -24.768 1.00 56.03 85 GLY A N 1
ATOM 653 C CA . GLY A 1 85 ? 6.092 1.870 -25.704 1.00 56.03 85 GLY A CA 1
ATOM 654 C C . GLY A 1 85 ? 7.604 1.981 -25.417 1.00 56.03 85 GLY A C 1
ATOM 655 O O . GLY A 1 85 ? 8.128 1.282 -24.554 1.00 56.03 85 GLY A O 1
ATOM 656 N N . LYS A 1 86 ? 8.319 2.879 -26.120 1.00 62.94 86 LYS A N 1
ATOM 657 C CA . LYS A 1 86 ? 9.766 3.131 -25.901 1.00 62.94 86 LYS A CA 1
ATOM 658 C C . LYS A 1 86 ? 10.080 3.983 -24.662 1.00 62.94 86 LYS A C 1
ATOM 660 O O . LYS A 1 86 ? 11.175 3.860 -24.128 1.00 62.94 86 LYS A O 1
ATOM 665 N N . ASP A 1 87 ? 9.162 4.856 -24.247 1.00 73.56 87 ASP A N 1
ATOM 666 C CA . ASP A 1 87 ? 9.372 5.780 -23.126 1.00 73.56 87 ASP A CA 1
ATOM 667 C C . ASP A 1 87 ? 8.816 5.180 -21.840 1.00 73.56 87 ASP A C 1
ATOM 669 O O . ASP A 1 87 ? 7.607 5.120 -21.668 1.00 73.56 87 ASP A O 1
ATOM 673 N N . THR A 1 88 ? 9.680 4.715 -20.949 1.00 72.62 88 THR A N 1
ATOM 674 C CA . THR A 1 88 ? 9.274 4.050 -19.712 1.00 72.62 88 THR A CA 1
ATOM 675 C C . THR A 1 88 ? 8.887 5.017 -18.584 1.00 72.62 88 THR A C 1
ATOM 677 O O . THR A 1 88 ? 8.385 4.569 -17.554 1.00 72.62 88 THR A O 1
ATOM 680 N N . ASP A 1 89 ? 9.056 6.334 -18.752 1.00 73.88 89 ASP A N 1
ATOM 681 C CA . ASP A 1 89 ? 8.870 7.311 -17.673 1.00 73.88 89 ASP A CA 1
ATOM 682 C C . ASP A 1 89 ? 7.411 7.664 -17.375 1.00 73.88 89 ASP A C 1
ATOM 684 O O . ASP A 1 89 ? 7.098 8.093 -16.261 1.00 73.88 89 ASP A O 1
ATOM 688 N N . ILE A 1 90 ? 6.524 7.492 -18.353 1.00 74.12 90 ILE A N 1
ATOM 689 C CA . ILE A 1 90 ? 5.147 8.004 -18.303 1.00 74.12 90 ILE A CA 1
ATOM 690 C C . ILE A 1 90 ? 4.100 6.942 -17.956 1.00 74.12 90 ILE A C 1
ATOM 692 O O . ILE A 1 90 ? 2.924 7.268 -17.785 1.00 74.12 90 ILE A O 1
ATOM 696 N N . TRP A 1 91 ? 4.491 5.670 -17.849 1.00 78.25 91 TRP A N 1
ATOM 697 C CA . TRP A 1 91 ? 3.515 4.596 -17.683 1.00 78.25 91 TRP A CA 1
ATOM 698 C C . TRP A 1 91 ? 3.106 4.400 -16.223 1.00 78.25 91 TRP A C 1
ATOM 700 O O . TRP A 1 91 ? 3.954 4.383 -15.325 1.00 78.25 91 TRP A O 1
ATOM 710 N N . PRO A 1 92 ? 1.805 4.200 -15.961 1.00 82.75 92 PRO A N 1
ATOM 711 C CA . PRO A 1 92 ? 1.361 3.769 -14.654 1.00 82.75 92 PRO A CA 1
ATOM 712 C C . PRO A 1 92 ? 1.638 2.270 -14.500 1.00 82.75 92 PRO A C 1
ATOM 714 O O . PRO A 1 92 ? 1.128 1.440 -15.257 1.00 82.75 92 PRO A O 1
ATOM 717 N N . CYS A 1 93 ? 2.408 1.914 -13.479 1.00 89.50 93 CYS A N 1
ATOM 718 C CA . CYS A 1 93 ? 2.393 0.563 -12.939 1.00 89.50 93 CYS A CA 1
ATOM 719 C C . CYS A 1 93 ? 1.433 0.522 -11.760 1.00 89.50 93 CYS A C 1
ATOM 721 O O . CYS A 1 93 ? 1.194 1.529 -11.087 1.00 89.50 93 CYS A O 1
ATOM 723 N N . GLY A 1 94 ? 0.829 -0.631 -11.530 1.00 93.38 94 GLY A N 1
ATOM 724 C CA . GLY A 1 94 ? -0.151 -0.766 -10.473 1.00 93.38 94 GLY A CA 1
ATOM 725 C C . GLY A 1 94 ? -0.676 -2.176 -10.365 1.00 93.38 94 GLY A C 1
ATOM 726 O O . GLY A 1 94 ? -0.601 -2.965 -11.301 1.00 93.38 94 GLY A O 1
ATOM 727 N N . CYS A 1 95 ? -1.228 -2.508 -9.211 1.00 95.44 95 CYS A N 1
ATOM 728 C CA . CYS A 1 95 ? -1.901 -3.780 -9.024 1.00 95.44 95 CYS A CA 1
ATOM 729 C C . CYS A 1 95 ? -2.964 -3.642 -7.939 1.00 95.44 95 CYS A C 1
ATOM 731 O O . CYS A 1 95 ? -2.877 -2.773 -7.062 1.00 95.44 95 CYS A O 1
ATOM 733 N N . CYS A 1 96 ? -3.972 -4.500 -8.031 1.00 97.19 96 CYS A N 1
ATOM 734 C CA . CYS A 1 96 ? -5.014 -4.620 -7.034 1.00 97.19 96 CYS A CA 1
ATOM 735 C C . CYS A 1 96 ? -4.694 -5.768 -6.077 1.00 97.19 96 CYS A C 1
ATOM 737 O O . CYS A 1 96 ? -4.093 -6.770 -6.461 1.00 97.19 96 CYS A O 1
ATOM 739 N N . PHE A 1 97 ? -5.098 -5.624 -4.823 1.00 98.00 97 PHE A N 1
ATOM 740 C CA . PHE A 1 97 ? -4.935 -6.639 -3.791 1.00 98.00 97 PHE A CA 1
ATOM 741 C C . PHE A 1 97 ? -6.136 -6.618 -2.849 1.00 98.00 97 PHE A C 1
ATOM 743 O O . PHE A 1 97 ? -6.852 -5.620 -2.736 1.00 98.00 97 PHE A O 1
ATOM 750 N N . LYS A 1 98 ? -6.367 -7.740 -2.166 1.00 98.25 98 LYS A N 1
ATOM 751 C CA . LYS A 1 98 ? -7.427 -7.847 -1.165 1.00 98.25 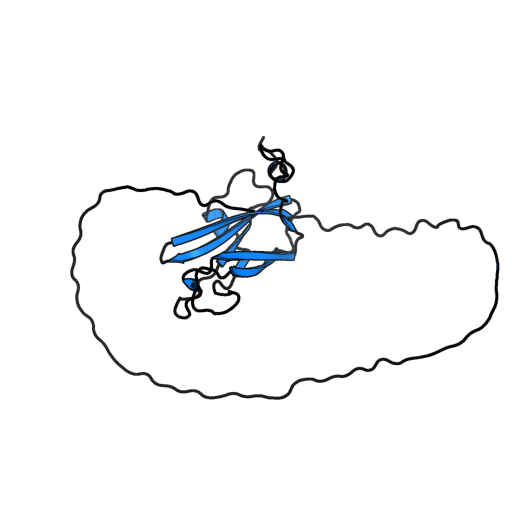98 LYS A CA 1
ATOM 752 C C . LYS A 1 98 ? -6.899 -7.468 0.213 1.00 98.25 98 LYS A C 1
ATOM 754 O O . LYS A 1 98 ? -5.825 -7.904 0.618 1.00 98.25 98 LYS A O 1
ATOM 759 N N . LEU A 1 99 ? -7.692 -6.710 0.958 1.00 98.06 99 LEU A N 1
ATOM 760 C CA . LEU A 1 99 ? -7.476 -6.492 2.382 1.00 98.06 99 LEU A CA 1
ATOM 761 C C . LEU A 1 99 ? -7.749 -7.780 3.177 1.00 98.06 99 LEU A C 1
ATOM 763 O O . LEU A 1 99 ? -8.615 -8.567 2.783 1.00 98.06 99 LEU A O 1
ATOM 767 N N . PRO A 1 100 ? -7.099 -7.989 4.336 1.00 97.56 100 PRO A N 1
ATOM 768 C CA . PRO A 1 100 ? -7.434 -9.104 5.212 1.00 97.56 100 PRO A CA 1
ATOM 769 C C . PRO A 1 100 ? -8.927 -9.124 5.583 1.00 97.56 100 PRO A C 1
ATOM 771 O O . PRO A 1 100 ? -9.546 -8.098 5.870 1.00 97.56 100 PRO A O 1
ATOM 774 N N . THR A 1 101 ? -9.527 -10.314 5.608 1.00 96.69 101 THR A N 1
ATOM 775 C CA . THR A 1 101 ? -10.970 -10.494 5.866 1.00 96.69 101 THR A CA 1
ATOM 776 C C . THR A 1 101 ? -11.361 -10.307 7.330 1.00 96.69 101 THR A C 1
ATOM 778 O O . THR A 1 101 ? -12.535 -10.127 7.635 1.00 96.69 101 THR A O 1
ATOM 781 N N . LYS A 1 102 ? -10.384 -10.333 8.244 1.00 95.06 102 LYS A N 1
ATOM 782 C CA . LYS A 1 102 ? -10.580 -10.220 9.700 1.00 95.06 102 LYS A CA 1
ATOM 783 C C . LYS A 1 102 ? -10.227 -8.833 10.253 1.00 95.06 102 LYS A C 1
ATOM 785 O O . LYS A 1 102 ? -10.011 -8.697 11.457 1.00 95.06 102 LYS A O 1
ATOM 790 N N . LEU A 1 103 ? -10.116 -7.815 9.394 1.00 95.56 103 LEU A N 1
ATOM 791 C CA . LEU A 1 103 ? -9.876 -6.447 9.854 1.00 95.56 103 LEU A CA 1
ATOM 792 C C . LEU A 1 103 ? -11.048 -5.957 10.707 1.00 95.56 103 LEU A C 1
ATOM 794 O O . LEU A 1 103 ? -12.214 -6.194 10.396 1.00 95.56 103 LEU A O 1
ATOM 798 N N . LYS A 1 104 ? -10.717 -5.266 11.797 1.00 96.00 104 LYS A N 1
ATOM 799 C CA . LYS A 1 104 ? -11.709 -4.588 12.631 1.00 96.00 104 LYS A CA 1
ATOM 800 C C . LYS A 1 104 ? -12.065 -3.236 12.004 1.00 96.00 104 LYS A C 1
ATOM 802 O O . LYS A 1 104 ? -11.233 -2.681 11.289 1.00 96.00 104 LYS A O 1
ATOM 807 N N . PRO A 1 105 ? -13.247 -2.680 12.306 1.00 96.44 105 PRO A N 1
ATOM 808 C CA . PRO A 1 105 ? -13.576 -1.322 11.897 1.00 96.44 105 PRO A CA 1
ATOM 809 C C . PRO A 1 105 ? -12.602 -0.294 12.490 1.00 96.44 105 PRO A C 1
ATOM 811 O O . PRO A 1 105 ? -12.168 -0.436 13.639 1.00 96.44 105 PRO A O 1
ATOM 814 N N . GLY A 1 106 ? -12.285 0.751 11.729 1.00 95.25 106 GLY A N 1
ATOM 815 C CA . GLY A 1 106 ? -11.425 1.861 12.143 1.00 95.25 106 GLY A CA 1
ATOM 816 C C . GLY A 1 106 ? -10.386 2.248 11.093 1.00 95.25 106 GLY A C 1
ATOM 817 O O . GLY A 1 106 ? -10.347 1.701 9.998 1.00 95.25 106 GLY A O 1
ATOM 818 N N . ASN A 1 107 ? -9.506 3.180 11.443 1.00 95.62 107 ASN A N 1
ATOM 819 C CA . ASN A 1 107 ? -8.496 3.703 10.529 1.00 95.62 107 ASN A CA 1
ATOM 820 C C . ASN A 1 107 ? -7.217 2.864 10.551 1.00 95.62 107 ASN A C 1
ATOM 822 O O . ASN A 1 107 ? -6.753 2.456 11.615 1.00 95.62 107 ASN A O 1
ATOM 826 N N . VAL A 1 108 ? -6.605 2.670 9.390 1.00 96.69 108 VAL A N 1
ATOM 827 C CA . VAL A 1 108 ? -5.249 2.130 9.242 1.00 96.69 108 VAL A CA 1
ATOM 828 C C . VAL A 1 108 ? -4.447 3.020 8.306 1.00 96.69 108 VAL A C 1
ATOM 830 O O . VAL A 1 108 ? -5.004 3.641 7.406 1.00 96.69 108 VAL A O 1
ATOM 833 N N . VAL A 1 109 ? -3.133 3.040 8.495 1.00 97.06 109 VAL A N 1
ATOM 834 C CA . VAL A 1 109 ? -2.195 3.554 7.500 1.00 97.06 109 VAL A CA 1
ATOM 835 C C . VAL A 1 109 ? -1.753 2.371 6.657 1.00 97.06 109 VAL A C 1
ATOM 837 O O . VAL A 1 109 ? -1.225 1.392 7.184 1.00 97.06 109 VAL A O 1
ATOM 840 N N . MET A 1 110 ? -1.970 2.448 5.354 1.00 98.31 110 MET A N 1
ATOM 841 C CA . MET A 1 110 ? -1.374 1.532 4.396 1.00 98.31 110 MET A CA 1
ATOM 842 C C . MET A 1 110 ? -0.074 2.119 3.885 1.00 98.31 110 MET A C 1
ATOM 844 O O . MET A 1 110 ? -0.042 3.280 3.492 1.00 98.31 110 MET A O 1
ATOM 848 N N . GLN A 1 111 ? 0.962 1.295 3.834 1.00 98.50 111 GLN A N 1
ATOM 849 C CA . GLN A 1 111 ? 2.220 1.609 3.185 1.00 98.50 111 GLN A CA 1
ATOM 850 C C . GLN A 1 111 ? 2.399 0.687 1.984 1.00 98.50 111 GLN A C 1
ATOM 852 O O . GLN A 1 111 ? 2.229 -0.523 2.121 1.00 98.50 111 GLN A O 1
ATOM 857 N N . TRP A 1 112 ? 2.807 1.231 0.839 1.00 98.06 112 TRP A N 1
ATOM 858 C CA . TRP A 1 112 ? 3.437 0.425 -0.201 1.00 98.06 112 TRP A CA 1
ATOM 859 C C . TRP A 1 112 ? 4.863 0.884 -0.457 1.00 98.06 112 TRP A C 1
ATOM 861 O O . TRP A 1 112 ? 5.158 2.083 -0.482 1.00 98.06 112 TRP A O 1
ATOM 871 N N . ARG A 1 113 ? 5.761 -0.090 -0.601 1.00 96.25 113 ARG A N 1
ATOM 872 C CA . ARG A 1 113 ? 7.203 0.124 -0.693 1.00 96.25 113 ARG A CA 1
ATOM 873 C C . ARG A 1 113 ? 7.774 -0.673 -1.853 1.00 96.25 113 ARG A C 1
ATOM 875 O O . ARG A 1 113 ? 7.464 -1.847 -2.025 1.00 96.25 113 ARG A O 1
ATOM 882 N N . TRP A 1 114 ? 8.631 -0.031 -2.637 1.00 93.56 114 TRP A N 1
ATOM 883 C CA . TRP A 1 114 ? 9.306 -0.653 -3.772 1.00 93.56 114 TRP A CA 1
ATOM 884 C C . TRP A 1 114 ? 10.753 -0.186 -3.855 1.00 93.56 114 TRP A C 1
ATOM 886 O O . TRP A 1 114 ? 11.127 0.858 -3.313 1.00 93.56 114 TRP A O 1
ATOM 896 N N . LYS A 1 115 ? 11.579 -0.988 -4.518 1.00 90.75 115 LYS A N 1
ATOM 897 C CA . LYS A 1 115 ? 13.000 -0.719 -4.712 1.00 90.75 115 LYS A CA 1
ATOM 898 C C . LYS A 1 115 ? 13.221 -0.316 -6.165 1.00 90.75 115 LYS A C 1
ATOM 900 O O . LYS A 1 115 ? 13.003 -1.147 -7.034 1.00 90.75 115 LYS A O 1
ATOM 905 N N . LEU A 1 116 ? 13.622 0.933 -6.403 1.00 84.56 116 LEU A N 1
ATOM 906 C CA . LEU A 1 116 ? 13.847 1.452 -7.760 1.00 84.56 116 LEU A CA 1
ATOM 907 C C . LEU A 1 116 ? 15.253 1.132 -8.263 1.00 84.56 116 LEU A C 1
ATOM 909 O O . LEU A 1 116 ? 15.433 0.699 -9.390 1.00 84.56 116 LEU A O 1
ATOM 913 N N . ASN A 1 117 ? 16.255 1.333 -7.412 1.00 84.25 117 ASN A N 1
ATOM 914 C CA . ASN A 1 117 ? 17.652 1.046 -7.710 1.00 84.25 117 ASN A CA 1
ATOM 915 C C . ASN A 1 117 ? 18.265 0.220 -6.580 1.00 84.25 117 ASN A C 1
ATOM 917 O O . ASN A 1 117 ? 17.660 -0.001 -5.523 1.00 84.25 117 ASN A O 1
ATOM 921 N N . SER A 1 118 ? 19.497 -0.254 -6.775 1.00 85.62 118 SER A N 1
ATOM 922 C CA . SER A 1 118 ? 20.221 -0.922 -5.695 1.00 85.62 118 SER A CA 1
ATOM 923 C C . SER A 1 118 ? 20.321 0.004 -4.478 1.00 85.62 118 SER A C 1
ATOM 925 O O . SER A 1 118 ? 20.872 1.093 -4.560 1.00 85.62 118 SER A O 1
ATOM 927 N N . ASN A 1 119 ? 19.766 -0.446 -3.352 1.00 86.44 119 ASN A N 1
ATOM 928 C CA . ASN A 1 119 ? 19.676 0.266 -2.074 1.00 86.44 119 ASN A CA 1
ATOM 929 C C . ASN A 1 119 ? 18.835 1.554 -2.067 1.00 86.44 119 ASN A C 1
ATOM 931 O O . ASN A 1 119 ? 18.844 2.264 -1.066 1.00 86.44 119 ASN A O 1
ATOM 935 N N . GLU A 1 120 ? 18.045 1.811 -3.109 1.00 90.94 120 GLU A N 1
ATOM 936 C CA . GLU A 1 120 ? 17.121 2.944 -3.152 1.00 90.94 120 GLU A CA 1
ATOM 937 C C . GLU A 1 120 ? 15.675 2.460 -3.031 1.00 90.94 120 GLU A C 1
ATOM 939 O O . GLU A 1 120 ? 15.175 1.709 -3.874 1.00 90.94 120 GLU A O 1
ATOM 944 N N . PHE A 1 121 ? 15.003 2.892 -1.967 1.00 92.25 121 PHE A N 1
ATOM 945 C CA . PHE A 1 121 ? 13.637 2.493 -1.666 1.00 92.25 121 PHE A CA 1
ATOM 946 C C . PHE A 1 121 ? 12.717 3.696 -1.661 1.00 92.25 121 PHE A C 1
ATOM 948 O O . PHE A 1 121 ? 12.992 4.704 -1.015 1.00 92.25 121 PHE A O 1
ATOM 955 N N . PHE A 1 122 ? 11.578 3.520 -2.308 1.00 93.50 122 PHE A N 1
ATOM 956 C CA . PHE A 1 122 ? 10.494 4.477 -2.312 1.00 93.50 122 PHE A CA 1
ATOM 957 C C . PHE A 1 122 ? 9.352 3.936 -1.482 1.00 93.50 122 PHE A C 1
ATOM 959 O O . PHE A 1 122 ? 9.177 2.726 -1.309 1.00 93.50 122 PHE A O 1
ATOM 966 N N . THR A 1 123 ? 8.595 4.850 -0.906 1.00 95.94 123 THR A N 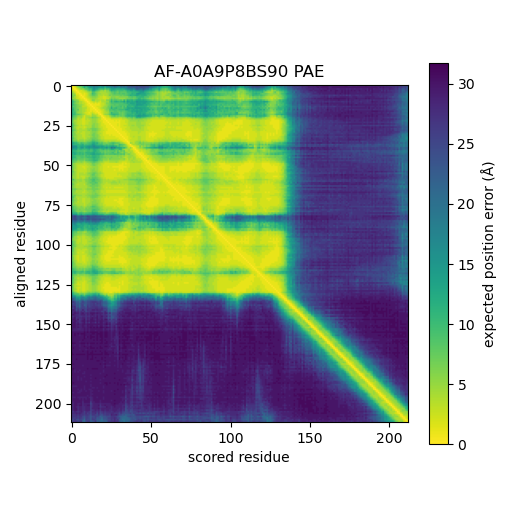1
ATOM 967 C CA . THR A 1 123 ? 7.486 4.512 -0.035 1.00 95.94 123 THR A CA 1
ATOM 968 C C . THR A 1 123 ? 6.390 5.530 -0.236 1.00 95.94 123 THR A C 1
ATOM 970 O O . THR A 1 123 ? 6.640 6.720 -0.420 1.00 95.94 123 THR A O 1
ATOM 973 N N . SER A 1 124 ? 5.161 5.054 -0.210 1.00 96.62 124 SER A N 1
ATOM 974 C CA . SER A 1 124 ? 3.986 5.902 -0.203 1.00 96.62 124 SER A CA 1
ATOM 975 C C . SER A 1 124 ? 2.994 5.351 0.803 1.00 96.62 124 SER A C 1
ATOM 977 O O . SER A 1 124 ? 2.939 4.142 1.042 1.00 96.62 124 SER A O 1
ATOM 979 N N . CYS A 1 125 ? 2.260 6.265 1.429 1.00 96.69 125 CYS A N 1
ATOM 980 C CA . CYS A 1 125 ? 1.320 5.955 2.491 1.00 96.69 125 CYS A CA 1
ATOM 981 C C . CYS A 1 125 ? -0.058 6.525 2.157 1.00 96.69 125 CYS A C 1
ATOM 983 O O . CYS A 1 125 ? -0.158 7.584 1.539 1.00 96.69 125 CYS A O 1
ATOM 985 N N . ALA A 1 126 ? -1.108 5.837 2.595 1.00 96.12 126 ALA A N 1
ATOM 986 C CA . ALA A 1 126 ? -2.479 6.325 2.525 1.00 96.12 126 ALA A CA 1
ATOM 987 C C . ALA A 1 126 ? -3.251 5.930 3.786 1.00 96.12 126 ALA A C 1
ATOM 989 O O . ALA A 1 126 ? -3.114 4.804 4.269 1.00 96.12 126 ALA A O 1
ATOM 990 N N . ASP A 1 127 ? -4.095 6.833 4.285 1.00 95.62 127 ASP A N 1
ATOM 991 C CA . ASP A 1 127 ? -5.045 6.504 5.344 1.00 95.62 127 ASP A CA 1
ATOM 992 C C . ASP A 1 127 ? -6.277 5.824 4.751 1.00 95.62 127 ASP A C 1
ATOM 994 O O . ASP A 1 127 ? -6.896 6.320 3.805 1.00 95.62 127 ASP A O 1
ATOM 998 N N . ILE A 1 128 ? -6.672 4.707 5.353 1.00 96.31 128 ILE A N 1
ATOM 999 C CA . ILE A 1 128 ? -7.843 3.934 4.951 1.00 96.31 128 ILE A CA 1
ATOM 1000 C C . ILE A 1 128 ? -8.764 3.793 6.153 1.00 96.31 128 ILE A C 1
ATOM 1002 O O . ILE A 1 128 ? -8.352 3.307 7.207 1.00 96.31 128 ILE A O 1
ATOM 1006 N N . ASN A 1 129 ? -10.027 4.164 5.977 1.00 96.31 129 ASN A N 1
ATOM 1007 C CA . ASN A 1 129 ? -11.079 3.836 6.923 1.00 96.31 129 ASN A CA 1
ATOM 1008 C C . ASN A 1 129 ? -11.670 2.461 6.577 1.00 96.31 129 ASN A C 1
ATOM 1010 O O . ASN A 1 129 ? -12.243 2.270 5.503 1.00 96.31 129 ASN A O 1
ATOM 1014 N N . ILE A 1 130 ? -11.517 1.502 7.486 1.00 97.12 130 ILE A N 1
ATOM 1015 C CA . ILE A 1 130 ? -12.135 0.184 7.400 1.00 97.12 130 ILE A CA 1
ATOM 1016 C C . ILE A 1 130 ? -13.523 0.268 8.022 1.00 97.12 130 ILE A C 1
ATOM 1018 O O . ILE A 1 130 ? -13.670 0.445 9.233 1.00 97.12 130 ILE A O 1
ATOM 1022 N N . GLU A 1 131 ? -14.548 0.115 7.200 1.00 94.81 131 GLU A N 1
ATOM 1023 C CA . GLU A 1 131 ? -15.923 0.040 7.669 1.00 94.81 131 GLU A CA 1
ATOM 1024 C C . GLU A 1 131 ? -16.229 -1.341 8.240 1.00 94.81 131 GLU A C 1
ATOM 1026 O O . GLU A 1 131 ? -15.691 -2.368 7.814 1.00 94.81 131 GLU A O 1
ATOM 1031 N N . GLY A 1 132 ? -17.121 -1.373 9.228 1.00 86.88 132 GLY A N 1
ATOM 1032 C CA . GLY A 1 132 ? -17.667 -2.635 9.698 1.00 86.88 132 GLY A CA 1
ATOM 1033 C C . GLY A 1 132 ? -18.544 -3.302 8.645 1.00 86.88 132 GLY A C 1
ATOM 1034 O O . GLY A 1 132 ? -18.993 -2.649 7.701 1.00 86.88 132 GLY A O 1
ATOM 1035 N N . PRO A 1 133 ? -18.815 -4.608 8.797 1.00 75.56 133 PRO A N 1
ATOM 1036 C CA . PRO A 1 133 ? -19.855 -5.243 8.008 1.00 75.56 133 PRO A CA 1
ATOM 1037 C C . PRO A 1 133 ? -21.138 -4.428 8.177 1.00 75.56 133 PRO A C 1
ATOM 1039 O O . PRO A 1 133 ? -21.592 -4.212 9.302 1.00 75.56 133 PRO A O 1
ATOM 1042 N N . SER A 1 134 ? -21.688 -3.941 7.062 1.00 64.62 134 SER A N 1
ATOM 1043 C CA . SER A 1 134 ? -22.994 -3.295 7.062 1.00 64.62 134 SER A CA 1
ATOM 1044 C C . SER A 1 134 ? -24.000 -4.329 7.545 1.00 64.62 134 SER A C 1
ATOM 1046 O O . SER A 1 134 ? -24.393 -5.230 6.804 1.00 64.62 134 SER A O 1
ATOM 1048 N N . ILE A 1 135 ? -24.391 -4.227 8.812 1.00 55.97 135 ILE A N 1
ATOM 1049 C CA . ILE A 1 135 ? -25.577 -4.893 9.331 1.00 55.97 135 ILE A CA 1
ATOM 1050 C C . ILE A 1 135 ? -26.743 -4.104 8.745 1.00 55.97 135 ILE A C 1
ATOM 1052 O O . ILE A 1 135 ? -27.361 -3.271 9.401 1.00 55.97 135 ILE A O 1
ATOM 1056 N N . THR A 1 136 ? -26.998 -4.297 7.451 1.00 48.66 136 THR A N 1
ATOM 1057 C CA . THR A 1 136 ? -28.290 -3.925 6.895 1.00 48.66 136 THR A CA 1
ATOM 1058 C C . THR A 1 136 ? -29.261 -4.860 7.593 1.00 48.66 136 THR A C 1
ATOM 1060 O O . THR A 1 136 ? -29.333 -6.045 7.266 1.00 48.66 136 THR A O 1
ATOM 1063 N N . ALA A 1 137 ? -29.897 -4.369 8.659 1.00 52.25 137 ALA A N 1
ATOM 1064 C CA . ALA A 1 137 ? -30.954 -5.103 9.325 1.00 52.25 137 ALA A CA 1
ATOM 1065 C C . ALA A 1 137 ? -31.933 -5.556 8.232 1.00 52.25 137 ALA A C 1
ATOM 1067 O O . ALA A 1 137 ? -32.301 -4.723 7.395 1.00 52.25 137 ALA A O 1
ATOM 1068 N N . PRO A 1 138 ? -32.327 -6.841 8.174 1.00 47.47 138 PRO A N 1
ATOM 1069 C CA . PRO A 1 138 ? -33.394 -7.235 7.275 1.00 47.47 138 PRO A CA 1
ATOM 1070 C C . PRO A 1 138 ? -34.582 -6.345 7.620 1.00 47.47 138 PRO A C 1
ATOM 1072 O O . PRO A 1 138 ? -35.010 -6.297 8.774 1.00 47.47 138 PRO A O 1
ATOM 1075 N N . THR A 1 139 ? -35.057 -5.575 6.642 1.00 50.44 139 THR A N 1
ATOM 1076 C CA . THR A 1 139 ? -36.305 -4.834 6.753 1.00 50.44 139 THR A CA 1
ATOM 1077 C C . THR A 1 139 ? -37.388 -5.864 7.041 1.00 50.44 139 THR A C 1
ATOM 1079 O O . THR A 1 139 ? -37.896 -6.521 6.137 1.00 50.44 139 THR A O 1
ATOM 1082 N N . VAL A 1 140 ? -37.692 -6.064 8.324 1.00 53.69 140 VAL A N 1
ATOM 1083 C CA . VAL A 1 140 ? -38.890 -6.764 8.765 1.00 53.69 140 VAL A CA 1
ATOM 1084 C C . VAL A 1 140 ? -40.029 -5.966 8.159 1.00 53.69 140 VAL A C 1
ATOM 1086 O O . VAL A 1 140 ? -40.224 -4.800 8.506 1.00 53.69 140 VAL A O 1
ATOM 1089 N N . GLY A 1 141 ? -40.696 -6.567 7.175 1.00 47.72 141 GLY A N 1
ATOM 1090 C CA . GLY A 1 141 ? -41.841 -5.977 6.508 1.00 47.72 141 GLY A CA 1
ATOM 1091 C C . GLY A 1 141 ? -42.847 -5.543 7.560 1.00 47.72 141 GLY A C 1
ATOM 1092 O O . GLY A 1 141 ? -43.477 -6.372 8.211 1.00 47.72 141 GLY A O 1
ATOM 1093 N N . ILE A 1 142 ? -42.972 -4.233 7.739 1.00 52.62 142 ILE A N 1
ATOM 1094 C CA . ILE A 1 142 ? -44.110 -3.652 8.431 1.00 52.62 142 ILE A CA 1
ATOM 1095 C C . ILE A 1 142 ? -45.319 -4.006 7.554 1.00 52.62 142 ILE A C 1
ATOM 1097 O O . ILE A 1 142 ? -45.309 -3.657 6.369 1.00 52.62 142 ILE A O 1
ATOM 1101 N N . PRO A 1 143 ? -46.339 -4.720 8.061 1.00 48.53 143 PRO A N 1
ATOM 1102 C CA . PRO A 1 143 ? -47.540 -4.977 7.285 1.00 48.53 143 PRO A CA 1
ATOM 1103 C C . PRO A 1 143 ? -48.248 -3.641 7.040 1.00 48.53 143 PRO A C 1
ATOM 1105 O O . PRO A 1 143 ? -48.879 -3.077 7.936 1.00 48.53 143 PRO A O 1
ATOM 1108 N N . SER A 1 144 ? -48.131 -3.121 5.817 1.00 46.50 144 SER A N 1
ATOM 1109 C CA . SER A 1 144 ? -48.979 -2.035 5.337 1.00 46.50 144 SER A CA 1
ATOM 1110 C C . SER A 1 144 ? -50.429 -2.497 5.397 1.00 46.50 144 SER A C 1
ATOM 1112 O O . SER A 1 144 ? -50.850 -3.408 4.685 1.00 46.50 144 SER A O 1
ATOM 1114 N N . LYS A 1 145 ? -51.194 -1.858 6.278 1.00 49.91 145 LYS A N 1
ATOM 1115 C CA . LYS A 1 145 ? -52.646 -1.966 6.360 1.00 49.91 145 LYS A CA 1
ATOM 1116 C C . LYS A 1 145 ? -53.243 -1.279 5.127 1.00 49.91 145 LYS A C 1
ATOM 1118 O O . LYS A 1 145 ? -53.627 -0.117 5.187 1.00 49.91 145 LYS A O 1
ATOM 1123 N N . THR A 1 146 ? -53.266 -1.986 4.001 1.00 42.19 146 THR A N 1
ATOM 1124 C CA . THR A 1 146 ? -53.911 -1.521 2.770 1.00 42.19 146 THR A CA 1
ATOM 1125 C C . THR A 1 146 ? -55.354 -2.000 2.755 1.00 42.19 146 THR A C 1
ATOM 1127 O O . THR A 1 146 ? -55.643 -3.195 2.722 1.00 42.19 146 THR A O 1
ATOM 1130 N N . THR A 1 147 ? -56.252 -1.026 2.827 1.00 45.62 147 THR A N 1
ATOM 1131 C CA . THR A 1 147 ? -57.699 -1.141 2.678 1.00 45.62 147 THR A CA 1
ATOM 1132 C C . THR A 1 147 ? -58.064 -1.958 1.439 1.00 45.62 147 THR A C 1
ATOM 1134 O O . THR A 1 147 ? -57.615 -1.678 0.330 1.00 45.62 147 THR A O 1
ATOM 1137 N N . SER A 1 148 ? -58.889 -2.979 1.664 1.00 44.56 148 SER A N 1
ATOM 1138 C CA . SER A 1 148 ? -59.506 -3.822 0.647 1.00 44.56 148 SER A CA 1
ATOM 1139 C C . SER A 1 148 ? -60.414 -2.990 -0.261 1.00 44.56 148 SER A C 1
ATOM 1141 O O . SER A 1 148 ? -61.335 -2.320 0.206 1.00 44.56 148 SER A O 1
ATOM 1143 N N . THR A 1 149 ? -60.184 -3.051 -1.568 1.00 39.72 149 THR A N 1
ATOM 1144 C CA . THR A 1 149 ? -61.220 -2.766 -2.561 1.00 39.72 149 THR A CA 1
ATOM 1145 C C . THR A 1 149 ? -61.129 -3.851 -3.623 1.00 39.72 149 THR A C 1
ATOM 1147 O O . THR A 1 149 ? -60.141 -3.968 -4.344 1.00 39.72 149 THR A O 1
ATOM 1150 N N . PHE A 1 150 ? -62.140 -4.715 -3.620 1.00 45.06 150 PHE A N 1
ATOM 1151 C CA . PHE A 1 150 ? -62.351 -5.791 -4.578 1.00 45.06 150 PHE A CA 1
ATOM 1152 C C . PHE A 1 150 ? -62.568 -5.222 -5.978 1.00 45.06 150 PHE A C 1
ATOM 1154 O O . PHE A 1 150 ? -63.535 -4.496 -6.163 1.00 45.06 150 PHE A O 1
ATOM 1161 N N . HIS A 1 151 ? -61.766 -5.646 -6.957 1.00 40.31 151 HIS A N 1
ATOM 1162 C CA . HIS A 1 151 ? -62.220 -5.838 -8.337 1.00 40.31 151 HIS A CA 1
ATOM 1163 C C . HIS A 1 151 ? -61.417 -6.972 -9.004 1.00 40.31 151 HIS A C 1
ATOM 1165 O O . HIS A 1 151 ? -60.195 -6.943 -9.105 1.00 40.31 151 HIS A O 1
ATOM 1171 N N . THR A 1 152 ? -62.147 -7.991 -9.443 1.00 43.62 152 THR A N 1
ATOM 1172 C CA . THR A 1 152 ? -61.797 -9.059 -10.405 1.00 43.62 152 THR A CA 1
ATOM 1173 C C . THR A 1 152 ? -62.872 -8.933 -11.510 1.00 43.62 152 THR A C 1
ATOM 1175 O O . THR A 1 152 ? -63.947 -8.431 -11.164 1.00 43.62 152 THR A O 1
ATOM 1178 N N . PRO A 1 153 ? -62.702 -9.357 -12.786 1.00 57.59 153 PRO A N 1
ATOM 1179 C CA . PRO A 1 153 ? -61.761 -10.360 -13.305 1.00 57.59 153 PRO A CA 1
ATOM 1180 C C . PRO A 1 153 ? -61.124 -10.039 -14.686 1.00 57.59 153 PRO A C 1
ATOM 1182 O O . PRO A 1 153 ? -61.467 -9.055 -15.329 1.00 57.59 153 PRO A O 1
ATOM 1185 N N . SER A 1 154 ? -60.229 -10.913 -15.174 1.00 39.75 154 SER A N 1
ATOM 1186 C CA . SER A 1 154 ? -60.442 -11.714 -16.406 1.00 39.75 154 SER A CA 1
ATOM 1187 C C . SER A 1 154 ? -59.152 -12.036 -17.189 1.00 39.75 154 SER A C 1
ATOM 1189 O O . SER A 1 154 ? -58.494 -11.154 -17.724 1.00 39.75 154 SER A O 1
ATOM 1191 N N . SER A 1 155 ? -58.927 -13.347 -17.341 1.00 42.59 155 SER A N 1
ATOM 1192 C CA . SER A 1 155 ? -58.355 -14.059 -18.500 1.00 42.59 155 SER A CA 1
ATOM 1193 C C . SER A 1 155 ? -56.843 -14.035 -18.818 1.00 42.59 155 SER A C 1
ATOM 1195 O O . SER A 1 155 ? -56.202 -13.007 -18.978 1.00 42.59 155 SER A O 1
ATOM 1197 N N . ALA A 1 156 ? -56.349 -15.272 -18.960 1.00 51.31 156 ALA A N 1
ATOM 1198 C CA . ALA A 1 156 ? -55.046 -15.823 -19.367 1.00 51.31 156 ALA A CA 1
ATOM 1199 C C . ALA A 1 156 ? -54.678 -15.522 -20.860 1.00 51.31 156 ALA A C 1
ATOM 1201 O O . ALA A 1 156 ? -55.466 -14.817 -21.490 1.00 51.31 156 ALA A O 1
ATOM 1202 N N . PRO A 1 157 ? -53.609 -16.083 -21.503 1.00 52.00 157 PRO A N 1
ATOM 1203 C CA . PRO A 1 157 ? -52.703 -17.159 -21.061 1.00 52.00 157 PRO A CA 1
ATOM 1204 C C . PRO A 1 157 ? -51.192 -17.048 -21.414 1.00 52.00 157 PRO A C 1
ATOM 1206 O O . PRO A 1 157 ? -50.733 -16.173 -22.138 1.00 52.00 157 PRO A O 1
ATOM 1209 N N . SER A 1 158 ? -50.456 -18.018 -20.855 1.00 42.53 158 SER A N 1
ATOM 1210 C CA . SER A 1 158 ? -49.180 -18.649 -21.236 1.00 42.53 158 SER A CA 1
ATOM 1211 C C . SER A 1 158 ? -48.382 -18.156 -22.451 1.00 42.53 158 SER A C 1
ATOM 1213 O O . SER A 1 158 ? -48.855 -18.228 -23.580 1.00 42.53 158 SER A O 1
ATOM 1215 N N . ALA A 1 159 ? -47.074 -17.970 -22.239 1.00 44.44 159 ALA A N 1
ATOM 1216 C CA . ALA A 1 159 ? -46.056 -18.486 -23.157 1.00 44.44 159 ALA A CA 1
ATOM 1217 C C . ALA A 1 159 ? -44.753 -18.823 -22.411 1.00 44.44 159 ALA A C 1
ATOM 1219 O O . ALA A 1 159 ? -44.062 -17.973 -21.854 1.00 44.44 159 ALA A O 1
ATOM 1220 N N . SER A 1 160 ? -44.465 -20.117 -22.406 1.00 45.47 160 SER A N 1
ATOM 1221 C CA . SER A 1 160 ? -43.214 -20.783 -22.069 1.00 45.47 160 SER A CA 1
ATOM 1222 C C . SER A 1 160 ? -42.083 -20.396 -23.022 1.00 45.47 160 SER A C 1
ATOM 1224 O O . SER A 1 160 ? -42.255 -20.583 -24.223 1.00 45.47 160 SER A O 1
ATOM 1226 N N . HIS A 1 161 ? -40.903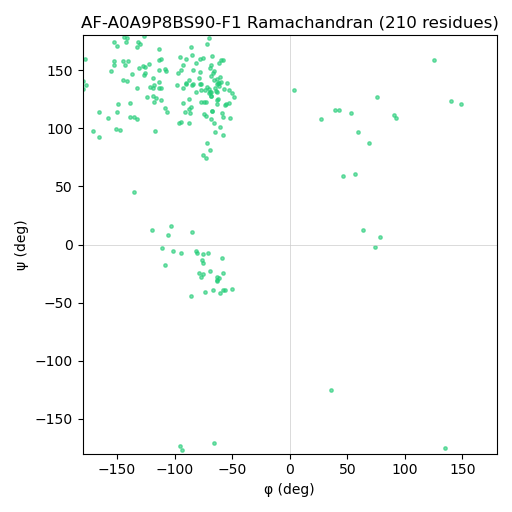 -20.028 -22.513 1.00 51.09 161 HIS A N 1
ATOM 1227 C CA . HIS A 1 161 ? -39.658 -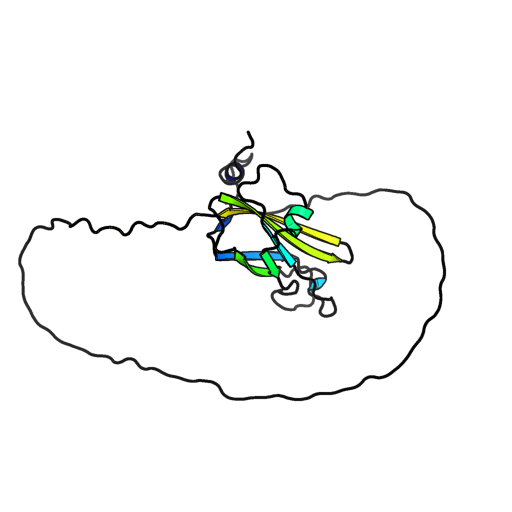20.200 -23.267 1.00 51.09 161 HIS A CA 1
ATOM 1228 C C . HIS A 1 161 ? -38.515 -20.708 -22.380 1.00 51.09 161 HIS A C 1
ATOM 1230 O O . HIS A 1 161 ? -38.152 -20.141 -21.354 1.00 51.09 161 HIS A O 1
ATOM 1236 N N . THR A 1 162 ? -38.023 -21.853 -22.830 1.00 49.66 162 THR A N 1
ATOM 1237 C CA . THR A 1 162 ? -36.974 -22.742 -22.344 1.00 49.66 162 THR A CA 1
ATOM 1238 C C . THR A 1 162 ? -35.582 -22.089 -22.388 1.00 49.66 162 THR A C 1
ATOM 1240 O O . THR A 1 162 ? -35.313 -21.306 -23.300 1.00 49.66 162 THR A O 1
ATOM 1243 N N . PRO A 1 163 ? -34.660 -22.440 -21.472 1.00 46.97 163 PRO A N 1
ATOM 1244 C CA . PRO A 1 163 ? -33.274 -21.978 -21.515 1.00 46.97 163 PRO A CA 1
ATOM 1245 C C . PRO A 1 163 ? -32.462 -22.739 -22.576 1.00 46.97 163 PRO A C 1
ATOM 1247 O O . PRO A 1 163 ? -32.491 -23.967 -22.623 1.00 46.97 163 PRO A O 1
ATOM 1250 N N . SER A 1 164 ? -31.697 -22.019 -23.403 1.00 44.84 164 SER A N 1
ATOM 1251 C CA . SER A 1 164 ? -30.647 -22.615 -24.241 1.00 44.84 164 SER A CA 1
ATOM 1252 C C . SER A 1 164 ? -29.296 -22.491 -23.547 1.00 44.84 164 SER A C 1
ATOM 1254 O O . SER A 1 164 ? -28.688 -21.423 -23.511 1.00 44.84 164 SER A O 1
ATOM 1256 N N . SER A 1 165 ? -28.838 -23.615 -23.002 1.00 42.50 165 SER A N 1
ATOM 1257 C CA . SER A 1 165 ? -27.446 -23.853 -22.636 1.00 42.50 165 SER A CA 1
ATOM 1258 C C . SER A 1 165 ? -26.630 -24.088 -23.906 1.00 42.50 165 SER A C 1
ATOM 1260 O O . SER A 1 165 ? -26.907 -25.031 -24.644 1.00 42.50 165 SER A O 1
ATOM 1262 N N . ALA A 1 166 ? -25.595 -23.284 -24.136 1.00 45.94 166 ALA A N 1
ATOM 1263 C CA . ALA A 1 166 ? -24.534 -23.609 -25.083 1.00 45.94 166 ALA A CA 1
ATOM 1264 C C . ALA A 1 166 ? -23.216 -23.739 -24.315 1.00 45.94 166 ALA A C 1
ATOM 1266 O O . ALA A 1 166 ? -22.550 -22.759 -23.988 1.00 45.94 166 ALA A O 1
ATOM 1267 N N . SER A 1 167 ? -22.881 -24.991 -24.008 1.00 42.06 167 SER A N 1
ATOM 1268 C CA . SER A 1 167 ? -21.538 -25.437 -23.657 1.00 42.06 167 SER A CA 1
ATOM 1269 C C . SER A 1 167 ? -20.611 -25.276 -24.857 1.00 42.06 167 SER A C 1
ATOM 1271 O O . SER A 1 167 ? -20.939 -25.715 -25.957 1.00 42.06 167 SER A O 1
ATOM 1273 N N . SER A 1 168 ? -19.415 -24.739 -24.641 1.00 44.62 168 SER A N 1
ATOM 1274 C CA . SER A 1 168 ? -18.248 -25.002 -25.489 1.00 44.62 168 SER A CA 1
ATOM 1275 C C . SER A 1 168 ? -16.992 -24.871 -24.634 1.00 44.62 168 SER A C 1
ATOM 1277 O O . SER A 1 168 ? -16.537 -23.779 -24.309 1.00 44.62 168 SER A O 1
ATOM 1279 N N . ALA A 1 169 ? -16.498 -26.031 -24.210 1.00 49.12 169 ALA A N 1
ATOM 1280 C CA . ALA A 1 169 ? -15.193 -26.240 -23.598 1.00 49.12 169 ALA A CA 1
ATOM 1281 C C . ALA A 1 169 ? -14.124 -26.434 -24.710 1.00 49.12 169 ALA A C 1
ATOM 1283 O O . ALA A 1 169 ? -14.480 -26.530 -25.886 1.00 49.12 169 ALA A O 1
ATOM 1284 N N . PRO A 1 170 ? -12.823 -26.440 -24.368 1.00 50.75 170 PRO A N 1
ATOM 1285 C CA . PRO A 1 170 ? -11.754 -25.867 -25.186 1.00 50.75 170 PRO A CA 1
ATOM 1286 C C . PRO A 1 170 ? -11.123 -26.848 -26.183 1.00 50.75 170 PRO A C 1
ATOM 1288 O O . PRO A 1 170 ? -11.146 -28.061 -25.985 1.00 50.75 170 PRO A O 1
ATOM 1291 N N . SER A 1 171 ? -10.465 -26.304 -27.211 1.00 41.34 171 SER A N 1
ATOM 1292 C CA . SER A 1 171 ? -9.557 -27.055 -28.085 1.00 41.34 171 SER A CA 1
ATOM 1293 C C . SER A 1 171 ? -8.101 -26.628 -27.900 1.00 41.34 171 SER A C 1
ATOM 1295 O O . SER A 1 171 ? -7.770 -25.458 -28.056 1.00 41.34 171 SER A O 1
ATOM 1297 N N . ALA A 1 172 ? -7.294 -27.648 -27.590 1.00 40.38 172 ALA A N 1
ATOM 1298 C CA . ALA A 1 172 ? -5.927 -27.940 -28.037 1.00 40.38 172 ALA A CA 1
ATOM 1299 C C . ALA A 1 172 ? -4.838 -26.851 -27.883 1.00 40.38 172 ALA A C 1
ATOM 1301 O O . ALA A 1 172 ? -4.878 -25.795 -28.495 1.00 40.38 172 ALA A O 1
ATOM 1302 N N . SER A 1 173 ? -3.834 -27.053 -27.020 1.00 42.12 173 SER A N 1
ATOM 1303 C CA . SER A 1 173 ? -2.677 -27.955 -27.220 1.00 42.12 173 SER A CA 1
ATOM 1304 C C . SER A 1 173 ? -1.718 -27.470 -28.310 1.00 42.12 173 SER A C 1
ATOM 1306 O O . SER A 1 173 ? -1.786 -27.966 -29.428 1.00 42.12 173 S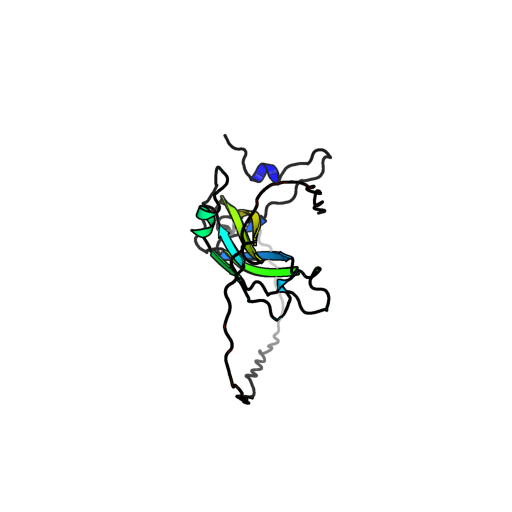ER A O 1
ATOM 1308 N N . HIS A 1 174 ? -0.756 -26.616 -27.937 1.00 45.19 174 HIS A N 1
ATOM 1309 C CA . HIS A 1 174 ? 0.544 -26.517 -28.613 1.00 45.19 174 HIS A CA 1
ATOM 1310 C C . HIS A 1 174 ? 1.659 -26.148 -27.612 1.00 45.19 174 HIS A C 1
ATOM 1312 O O . HIS A 1 174 ? 1.869 -24.992 -27.261 1.00 45.19 174 HIS A O 1
ATOM 1318 N N . THR A 1 175 ? 2.390 -27.165 -27.169 1.00 41.03 175 THR A N 1
ATOM 1319 C CA . THR A 1 175 ? 3.846 -27.157 -26.915 1.00 41.03 175 THR A CA 1
ATOM 1320 C C . THR A 1 175 ? 4.461 -28.116 -27.953 1.00 41.03 175 THR A C 1
ATOM 1322 O O . THR A 1 175 ? 3.690 -28.869 -28.554 1.00 41.03 175 THR A O 1
ATOM 1325 N N . PRO A 1 176 ? 5.790 -28.195 -28.186 1.00 50.44 176 PRO A N 1
ATOM 1326 C CA . PRO A 1 176 ? 6.929 -27.517 -27.547 1.00 50.44 176 PRO A CA 1
ATOM 1327 C C . PRO A 1 176 ? 7.910 -26.897 -28.573 1.00 50.44 176 PRO A C 1
ATOM 1329 O O . PRO A 1 176 ? 7.813 -27.173 -29.759 1.00 50.44 176 PRO A O 1
ATOM 1332 N N . THR A 1 177 ? 8.932 -26.152 -28.137 1.00 45.38 177 THR A N 1
ATOM 1333 C CA . THR A 1 177 ? 10.294 -26.278 -28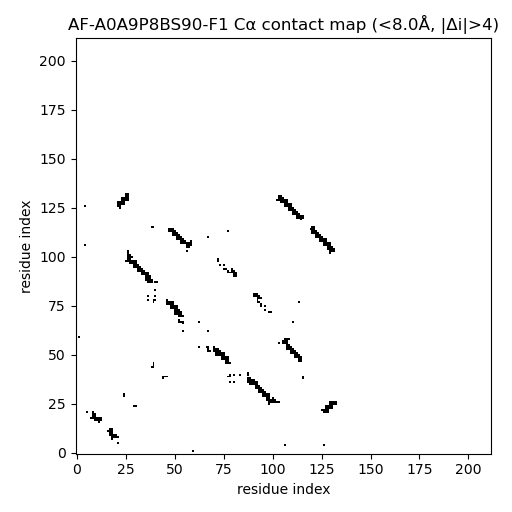.708 1.00 45.38 177 THR A CA 1
ATOM 1334 C C . THR A 1 177 ? 11.315 -25.760 -27.697 1.00 45.38 177 THR A C 1
ATOM 1336 O O . THR A 1 177 ? 11.419 -24.563 -27.440 1.00 45.38 177 THR A O 1
ATOM 1339 N N . SER A 1 178 ? 12.067 -26.695 -27.124 1.00 43.34 178 SER A N 1
ATOM 1340 C CA . SER A 1 178 ? 13.327 -26.446 -26.434 1.00 43.34 178 SER A CA 1
ATOM 1341 C C . SER A 1 178 ? 14.413 -26.146 -27.465 1.00 43.34 178 SER A C 1
ATOM 1343 O O . SER A 1 178 ? 14.583 -26.916 -28.407 1.00 43.34 178 SER A O 1
ATOM 1345 N N . ALA A 1 179 ? 15.201 -25.096 -27.250 1.00 46.00 179 ALA A N 1
ATOM 1346 C CA . ALA A 1 179 ? 16.513 -24.956 -27.871 1.00 46.00 179 ALA A CA 1
ATOM 1347 C C . ALA A 1 179 ? 17.527 -24.561 -26.795 1.00 46.00 179 ALA A C 1
ATOM 1349 O O . ALA A 1 179 ? 17.508 -23.466 -26.239 1.00 46.00 179 ALA A O 1
ATOM 1350 N N . SER A 1 180 ? 18.362 -25.545 -26.486 1.00 41.91 180 SER A N 1
ATOM 1351 C CA . SER A 1 180 ? 19.547 -25.488 -25.646 1.00 41.91 180 SER A CA 1
ATOM 1352 C C . SER A 1 180 ? 20.690 -24.847 -26.429 1.00 41.91 180 SER A C 1
ATOM 1354 O O . SER A 1 180 ? 20.860 -25.195 -27.595 1.00 41.91 180 SER A O 1
ATOM 1356 N N . SER A 1 181 ? 21.473 -23.960 -25.807 1.00 46.34 181 SER A N 1
ATOM 1357 C CA . SER A 1 181 ? 22.877 -23.675 -26.159 1.00 46.34 181 SER A CA 1
ATOM 1358 C C . SER A 1 181 ? 23.522 -22.776 -25.093 1.00 46.34 181 SER A C 1
ATOM 1360 O O . SER A 1 181 ? 23.375 -21.559 -25.109 1.00 46.34 181 SER A O 1
ATOM 1362 N N . ALA A 1 182 ? 24.251 -23.399 -24.169 1.00 44.88 182 ALA A N 1
ATOM 1363 C CA . ALA A 1 182 ? 25.487 -22.847 -23.606 1.00 44.88 182 ALA A CA 1
ATOM 1364 C C . ALA A 1 182 ? 26.647 -23.399 -24.469 1.00 44.88 182 ALA A C 1
ATOM 1366 O O . ALA A 1 182 ? 26.462 -24.473 -25.055 1.00 44.88 182 ALA A O 1
ATOM 1367 N N . PRO A 1 183 ? 27.821 -22.739 -24.575 1.00 53.47 183 PRO A N 1
ATOM 1368 C CA . PRO A 1 183 ? 28.781 -22.823 -23.469 1.00 53.47 183 PRO A CA 1
ATOM 1369 C C . PRO A 1 183 ? 29.755 -21.630 -23.291 1.00 53.47 183 PRO A C 1
ATOM 1371 O O . PRO A 1 183 ? 29.902 -20.759 -24.139 1.00 53.47 183 PRO A O 1
ATOM 1374 N N . SER A 1 184 ? 30.507 -21.745 -22.190 1.00 39.44 184 SER A N 1
ATOM 1375 C CA . SER A 1 184 ? 31.936 -21.425 -22.028 1.00 39.44 184 SER A CA 1
ATOM 1376 C C . SER A 1 184 ? 32.424 -20.037 -21.582 1.00 39.44 184 SER A C 1
ATOM 1378 O O . SER A 1 184 ? 32.512 -19.086 -22.344 1.00 39.44 184 SER A O 1
ATOM 1380 N N . ALA A 1 185 ? 32.961 -20.094 -20.355 1.00 39.94 185 ALA A N 1
ATOM 1381 C CA . ALA A 1 185 ? 34.354 -19.810 -19.994 1.00 39.94 185 ALA A CA 1
ATOM 1382 C C . ALA A 1 185 ? 34.747 -18.384 -19.567 1.00 39.94 185 ALA A C 1
ATOM 1384 O O . ALA A 1 185 ? 34.912 -17.472 -20.366 1.00 39.94 185 ALA A O 1
ATOM 1385 N N . SER A 1 186 ? 35.015 -18.304 -18.258 1.00 44.22 186 SER A N 1
ATOM 1386 C CA . SER A 1 186 ? 36.241 -17.798 -17.629 1.00 44.22 186 SER A CA 1
ATOM 1387 C C . SER A 1 186 ? 36.884 -16.525 -18.175 1.00 44.22 186 SER A C 1
ATOM 1389 O O . SER A 1 186 ? 37.527 -16.548 -19.221 1.00 44.22 186 SER A O 1
ATOM 1391 N N . GLN A 1 187 ? 36.897 -15.492 -17.325 1.00 45.38 187 GLN A N 1
ATOM 1392 C CA . GLN A 1 187 ? 38.126 -14.793 -16.922 1.00 45.38 187 GLN A CA 1
ATOM 1393 C C . GLN A 1 187 ? 37.882 -13.901 -15.684 1.00 45.38 187 GLN A C 1
ATOM 1395 O O . GLN A 1 187 ? 37.141 -12.926 -15.730 1.00 45.38 187 GLN A O 1
ATOM 1400 N N . ALA A 1 188 ? 38.518 -14.269 -14.569 1.00 43.28 188 ALA A N 1
ATOM 1401 C CA . ALA A 1 188 ? 39.103 -13.350 -13.579 1.00 43.28 188 ALA A CA 1
ATOM 1402 C C . ALA A 1 188 ? 40.603 -13.207 -13.953 1.00 43.28 188 ALA A C 1
ATOM 1404 O O . ALA A 1 188 ? 41.072 -14.100 -14.669 1.00 43.28 188 ALA A O 1
ATOM 1405 N N . PRO A 1 189 ? 41.398 -12.199 -13.521 1.00 54.88 189 PRO A N 1
ATOM 1406 C CA . PRO A 1 189 ? 41.359 -11.398 -12.285 1.00 54.88 189 PRO A CA 1
ATOM 1407 C C . PRO A 1 189 ? 41.335 -9.874 -12.604 1.00 54.88 189 PRO A C 1
ATOM 1409 O O . PRO A 1 189 ? 41.184 -9.497 -13.756 1.00 54.88 189 PRO A O 1
ATOM 1412 N N . THR A 1 190 ? 41.280 -8.917 -11.674 1.00 43.34 190 THR A N 1
ATOM 1413 C CA . THR A 1 190 ? 42.396 -8.425 -10.847 1.00 43.34 190 THR A CA 1
ATOM 1414 C C . THR A 1 190 ? 41.875 -7.382 -9.864 1.00 43.34 190 THR A C 1
ATOM 1416 O O . THR A 1 190 ? 41.085 -6.50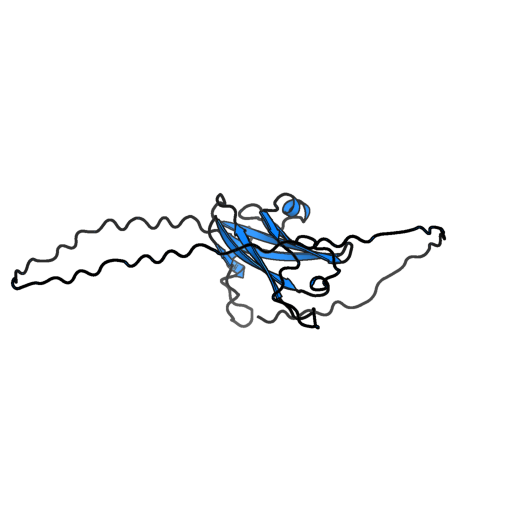8 -10.215 1.00 43.34 190 THR A O 1
ATOM 1419 N N . SER A 1 191 ? 42.360 -7.482 -8.633 1.00 46.00 191 SER A N 1
ATOM 1420 C CA . SER A 1 191 ? 42.201 -6.519 -7.554 1.00 46.00 191 SER A CA 1
ATOM 1421 C C . SER A 1 191 ? 42.996 -5.244 -7.842 1.00 46.00 191 SER A C 1
ATOM 1423 O O . SER A 1 191 ? 44.202 -5.322 -8.066 1.00 46.00 191 SER A O 1
ATOM 1425 N N . THR A 1 192 ? 42.373 -4.077 -7.706 1.00 46.69 192 THR A N 1
ATOM 1426 C CA . THR A 1 192 ? 43.097 -2.828 -7.439 1.00 46.69 192 THR A CA 1
ATOM 1427 C C . THR A 1 192 ? 42.331 -2.006 -6.415 1.00 46.69 192 THR A C 1
ATOM 1429 O O . THR A 1 192 ? 41.237 -1.500 -6.641 1.00 46.69 192 THR A O 1
ATOM 1432 N N . SER A 1 193 ? 42.943 -1.953 -5.238 1.00 48.28 193 SER A N 1
ATOM 1433 C CA . SER A 1 193 ? 42.591 -1.133 -4.091 1.00 48.28 193 SER A CA 1
ATOM 1434 C C . SER A 1 193 ? 42.886 0.333 -4.404 1.00 48.28 193 SER A C 1
ATOM 1436 O O . SER A 1 193 ? 43.992 0.626 -4.854 1.00 48.28 193 SER A O 1
ATOM 1438 N N . SER A 1 194 ? 41.937 1.241 -4.163 1.00 48.25 194 SER A N 1
ATOM 1439 C CA . SER A 1 194 ? 42.177 2.684 -3.977 1.00 48.25 194 SER A CA 1
ATOM 1440 C C . SER A 1 194 ? 40.930 3.353 -3.379 1.00 48.25 194 SER A C 1
ATOM 1442 O O . SER A 1 194 ? 40.021 3.771 -4.087 1.00 48.25 194 SER A O 1
ATOM 1444 N N . ALA A 1 195 ? 40.892 3.442 -2.049 1.00 50.50 195 ALA A N 1
ATOM 1445 C CA . ALA A 1 195 ? 40.334 4.600 -1.341 1.00 50.50 195 ALA A CA 1
ATOM 1446 C C . ALA A 1 195 ? 41.404 5.726 -1.391 1.00 50.50 195 ALA A C 1
ATOM 1448 O O . ALA A 1 195 ? 42.571 5.368 -1.573 1.00 50.50 195 ALA A O 1
ATOM 1449 N N . PRO A 1 196 ? 41.110 7.034 -1.201 1.00 56.97 196 PRO A N 1
ATOM 1450 C CA . PRO A 1 196 ? 40.068 7.562 -0.318 1.00 56.97 196 PRO A CA 1
ATOM 1451 C C . PRO A 1 196 ? 39.333 8.824 -0.829 1.00 56.97 196 PRO A C 1
ATOM 1453 O O . PRO A 1 196 ? 39.663 9.407 -1.854 1.00 56.97 196 PRO A O 1
ATOM 1456 N N . SER A 1 197 ? 38.365 9.280 -0.031 1.00 43.66 197 SER A N 1
ATOM 1457 C CA . SER A 1 197 ? 38.306 10.638 0.543 1.00 43.66 197 SER A CA 1
ATOM 1458 C C . SER A 1 197 ? 36.888 11.210 0.533 1.00 43.66 197 SER A C 1
ATOM 1460 O O . SER A 1 197 ? 36.213 11.288 -0.490 1.00 43.66 197 SER A O 1
ATOM 1462 N N . ALA A 1 198 ? 36.442 11.573 1.729 1.00 44.34 198 ALA A N 1
ATOM 1463 C CA . ALA A 1 198 ? 35.141 12.142 2.023 1.00 44.34 198 ALA A CA 1
ATOM 1464 C C . ALA A 1 198 ? 35.118 13.666 1.822 1.00 44.34 198 ALA A C 1
ATOM 1466 O O . ALA A 1 198 ? 36.156 14.321 1.937 1.00 44.34 198 ALA A O 1
ATOM 1467 N N . SER A 1 199 ? 33.887 14.192 1.725 1.00 46.91 199 SER A N 1
ATOM 1468 C CA . SER A 1 199 ? 33.379 15.524 2.152 1.00 46.91 199 SER A CA 1
ATOM 1469 C C . SER A 1 199 ? 32.695 16.325 1.010 1.00 46.91 199 SER A C 1
ATOM 1471 O O . SER A 1 199 ? 32.826 15.949 -0.150 1.00 46.91 199 SER A O 1
ATOM 1473 N N . PRO A 1 200 ? 31.831 17.323 1.302 1.00 54.56 200 PRO A N 1
ATOM 1474 C CA . PRO A 1 200 ? 30.399 17.053 1.442 1.00 54.56 200 PRO A CA 1
ATOM 1475 C C . PRO A 1 200 ? 29.486 18.051 0.677 1.00 54.56 200 PRO A C 1
ATOM 1477 O O . PRO A 1 200 ? 29.920 19.093 0.207 1.00 54.56 200 PRO A O 1
ATOM 1480 N N . THR A 1 201 ? 28.192 17.712 0.618 1.00 45.78 201 THR A N 1
ATOM 1481 C CA . THR A 1 201 ? 26.983 18.565 0.473 1.00 45.78 201 THR A CA 1
ATOM 1482 C C . THR A 1 201 ? 26.970 19.783 -0.463 1.00 45.78 201 THR A C 1
ATOM 1484 O O . THR A 1 201 ? 27.512 20.836 -0.151 1.00 45.78 201 THR A O 1
ATOM 1487 N N . SER A 1 202 ? 26.127 19.696 -1.493 1.00 44.25 202 SER A N 1
ATOM 1488 C CA . SER A 1 202 ? 25.147 20.693 -1.978 1.00 44.25 202 SER A CA 1
ATOM 1489 C C . SER A 1 202 ? 24.478 20.002 -3.184 1.00 44.25 202 SER A C 1
ATOM 1491 O O . SER A 1 202 ? 25.171 19.333 -3.936 1.00 44.25 202 SER A O 1
ATOM 1493 N N . THR A 1 203 ? 23.163 19.973 -3.405 1.00 39.91 203 THR A N 1
ATOM 1494 C CA . THR A 1 203 ? 22.348 21.126 -3.792 1.00 39.91 203 THR A CA 1
ATOM 1495 C C . THR A 1 203 ? 20.877 20.689 -3.931 1.00 39.91 203 THR A C 1
ATOM 1497 O O . THR A 1 203 ? 20.588 19.633 -4.482 1.00 39.91 203 THR A O 1
ATOM 1500 N N . SER A 1 204 ? 19.973 21.565 -3.483 1.00 45.06 204 SER A N 1
ATOM 1501 C CA . SER A 1 204 ? 18.623 21.826 -4.017 1.00 45.06 204 SER A CA 1
ATOM 1502 C C . SER A 1 204 ? 17.593 20.686 -4.073 1.00 45.06 204 SER A C 1
ATOM 1504 O O . SER A 1 204 ? 17.464 19.957 -5.054 1.00 45.06 204 SER A O 1
ATOM 1506 N N . ALA A 1 205 ? 16.734 20.648 -3.052 1.00 39.09 205 ALA A N 1
ATOM 1507 C CA . ALA A 1 205 ? 15.393 20.094 -3.185 1.00 39.09 205 ALA A CA 1
ATOM 1508 C C . ALA A 1 205 ? 14.512 21.090 -3.964 1.00 39.09 205 ALA A C 1
ATOM 1510 O O . ALA A 1 205 ? 14.197 22.170 -3.465 1.00 39.09 205 ALA A O 1
ATOM 1511 N N . SER A 1 206 ? 14.105 20.720 -5.180 1.00 50.09 206 SER A N 1
ATOM 1512 C CA . SER A 1 206 ? 12.984 21.368 -5.870 1.00 50.09 206 SER A CA 1
ATOM 1513 C C . SER A 1 206 ? 11.663 20.743 -5.403 1.00 50.09 206 SER A C 1
ATOM 1515 O O . SER A 1 206 ? 11.592 19.519 -5.272 1.00 50.09 206 SER A O 1
ATOM 1517 N N . PRO A 1 207 ? 10.606 21.532 -5.149 1.00 49.34 207 PRO A N 1
ATOM 1518 C CA . PRO A 1 207 ? 9.311 20.990 -4.763 1.00 49.34 207 PRO A CA 1
ATOM 1519 C C . PRO A 1 207 ? 8.627 20.320 -5.963 1.00 49.34 207 PRO A C 1
ATOM 1521 O O . PRO A 1 207 ? 8.363 20.960 -6.980 1.00 49.34 207 PRO A O 1
ATOM 1524 N N . ILE A 1 208 ? 8.299 19.033 -5.826 1.00 43.72 208 ILE A N 1
ATOM 1525 C CA . ILE A 1 208 ? 7.359 18.355 -6.722 1.00 43.72 208 ILE A CA 1
ATOM 1526 C C . ILE A 1 208 ? 5.961 18.868 -6.373 1.00 43.72 208 ILE A C 1
ATOM 1528 O O . ILE A 1 208 ? 5.425 18.588 -5.300 1.00 43.72 208 ILE A O 1
ATOM 1532 N N . ALA A 1 209 ? 5.384 19.648 -7.284 1.00 34.69 209 ALA A N 1
ATOM 1533 C CA . ALA A 1 209 ? 3.979 20.009 -7.251 1.00 34.69 209 ALA A CA 1
ATOM 1534 C C . ALA A 1 209 ? 3.138 18.750 -7.506 1.00 34.69 209 ALA A C 1
ATOM 1536 O O . ALA A 1 209 ? 3.194 18.159 -8.582 1.00 34.69 209 ALA A O 1
ATOM 1537 N N . ILE A 1 210 ? 2.363 18.343 -6.504 1.00 42.69 210 ILE A N 1
ATOM 1538 C CA . ILE A 1 210 ? 1.276 17.381 -6.677 1.00 42.69 210 ILE A CA 1
ATOM 1539 C C . ILE A 1 210 ? 0.043 18.201 -7.062 1.00 42.69 210 ILE A C 1
ATOM 1541 O O . ILE A 1 210 ? -0.532 18.900 -6.226 1.00 42.69 210 ILE A O 1
ATOM 1545 N N . SER A 1 211 ? -0.327 18.151 -8.338 1.00 39.16 211 SER A N 1
ATOM 1546 C CA . SER A 1 211 ? -1.625 18.625 -8.817 1.00 39.16 211 SER A CA 1
ATOM 1547 C C . SER A 1 211 ? -2.632 17.479 -8.709 1.00 39.16 211 SER A C 1
ATOM 1549 O O . SER A 1 211 ? -2.371 16.387 -9.214 1.00 39.16 211 SER A O 1
ATOM 1551 N N . PHE A 1 212 ? -3.739 17.740 -8.010 1.00 49.84 212 PHE A N 1
ATOM 1552 C CA . PHE A 1 212 ? -4.949 16.914 -8.010 1.00 49.84 212 PHE A CA 1
ATOM 1553 C C . PHE A 1 212 ? -5.789 17.190 -9.256 1.00 49.84 212 PHE A C 1
ATOM 1555 O O . PHE A 1 212 ? -5.784 18.364 -9.701 1.00 49.84 212 PHE A O 1
#

Organism: NCBI:txid64524

Radius of gyration: 29.23 Å; Cα contacts (8 Å, |Δi|>4): 256; chains: 1; bounding box: 105×57×51 Å

Foldseek 3Di:
DADQPCPQQQDAPPVRHHHHHAAEAAAQGKDKDKDFQPPVLDPPDDWDWWWKFKAPFPDPDDDDPVRRVVGTPDTHGSNQWDDDDPDRGPTIHMDMDTHHNPDDFHKMKMKIKDAPDVVRIDIDIGIYGYDYPPPPPPPPDDPPPDDDDDDDDDDDDDDDDDDDDDDDDDDDDDDDDDDDDDDDDDDDDDDDDDDDDDDDDDDDDDDDDDDD